Protein AF-A0AA43QI61-F1 (afdb_monomer)

InterPro domains:
  IPR027795 CASTOR, ACT domain [PF13840] (167-233)
  IPR051719 Cytosolic arginine sensor for mTORC1 [PTHR31131] (29-233)

Foldseek 3Di:
DDDDDDDDDDDDDPPDDDDPPVVPPPCVVVPDDDDDPPPDDDDDDDDDDDDDDDDDDDDDDDDPCPDPPQDLVRLLVVLLVLLVVLVKAWDWDQFWKWKKFFDQFDPPDPDGLVVLVVQLVVVVVVVPFPDWDWDDDPPGTIIIIGGPVSLVSQDDPPDGRIDTDPDTGWIKTKIFQQSGDPPDPSNVSSLLSLQQVLDDPPDGFDWDWDDDPGIIIIIGHPVCVVSSNVSRDRDDDPPPDD

Organism: NCBI:txid258253

Nearest PDB structures (foldseek):
  3mah-assembly1_A-2  TM=5.022E-01  e=1.288E-05  Porphyromonas gingivalis W83
  5hu3-assembly1_A  TM=5.675E-01  e=7.770E+00  Drosophila melanogaster
  5xam-assembly1_A  TM=2.716E-01  e=2.041E+00  Deinococcus radiodurans R1 = ATCC 13939 = DSM 20539
  5xap-assembly1_A  TM=2.697E-01  e=3.868E+00  Deinococcus radiodurans R1 = ATCC 13939 = DSM 20539

Radius of gyration: 25.41 Å; Cα contacts (8 Å, |Δi|>4): 264; chains: 1; bounding box: 56×66×64 Å

Secondary structure (DSSP, 8-state):
-----PPP------------HHHHHHHHTTTPPP---TT--------------------------PPP---HHHHHHHHHHHHHHTT--EEE----EEEEEEPPPPTT-SS-HHHHHHHHHHHHHHT--S-EEEE--SSSPPEEEEEGGGGGGGEETTEESEEEPSS--EEEEEEE-TTS-TT--SHHHHHHHHHHHTS-TTSPPPEEEEE-SSEEEEEEEGGGHHHHHHHH-SSS------

Seque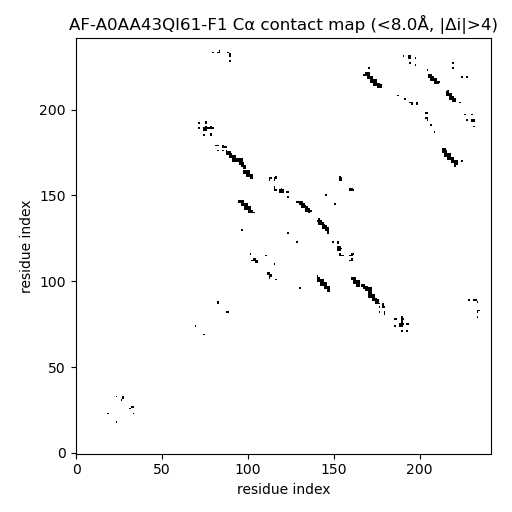nce (242 aa):
MLLSRSPGSFSSPARLYEPLKTLTFPRRERGFTFEAASEAYVNPTIHHHRHLSSSSSVGSSLMPSTPPPSTLSELQARTFTLLERGSVKPRIDLLYLIQCAGRASSEQSLCSDEAVLQLGLTKSLVHQPEFLSLTLTATEAASVLLERRLLPHFSVGAEYALLVSADNDLIPITLGLSELPFEATGIVCGIAGRLVGAQNYIRPLEMAYLSTAKSGIVLVHEKDLETALQALRLGEDGAIEP

Solvent-accessible surface area (backbone atoms only — not comparable to full-atom values): 15481 Å² total; per-residue (Å²): 136,90,82,90,85,83,84,82,84,80,85,72,83,79,78,79,82,75,72,66,67,87,64,56,59,80,44,43,83,72,76,51,83,85,78,85,68,96,75,78,87,72,88,90,81,85,86,81,90,77,84,90,82,89,85,82,85,89,73,99,78,75,78,85,83,68,76,75,84,75,49,71,67,57,41,27,52,53,31,52,54,52,36,55,75,37,67,42,54,80,40,77,53,100,47,48,29,34,43,29,35,40,50,77,72,62,96,83,57,97,58,60,33,63,56,41,40,53,49,14,52,51,51,38,57,76,66,61,63,95,51,76,47,79,48,80,55,98,86,52,64,36,38,36,40,31,42,56,89,50,56,73,45,27,47,63,90,93,46,61,22,56,46,74,50,90,76,56,45,30,33,44,36,37,31,56,45,68,70,46,64,90,83,67,71,57,51,69,59,15,50,49,48,41,45,47,66,69,44,66,90,88,60,74,69,68,69,50,79,47,83,54,100,45,32,41,32,41,33,27,39,66,93,45,41,66,60,46,50,63,49,60,55,80,88,75,86,85,80,79,74,132

Mean predicted aligned error: 15.22 Å

pLDDT: mean 72.09, std 23.7, range [24.47, 96.81]

Structure (mmCIF, N/CA/C/O backbone):
data_AF-A0AA43QI61-F1
#
_entry.id   AF-A0AA43QI61-F1
#
loop_
_atom_site.group_PDB
_atom_site.id
_atom_site.type_symbol
_atom_site.label_atom_id
_atom_site.label_alt_id
_atom_site.label_comp_id
_atom_site.label_asym_id
_atom_site.label_entity_id
_atom_site.label_seq_id
_atom_site.pdbx_PDB_ins_code
_atom_site.Cartn_x
_atom_site.Cartn_y
_atom_site.Cartn_z
_atom_site.occupancy
_atom_site.B_iso_or_equiv
_atom_site.auth_seq_id
_atom_site.auth_comp_id
_atom_site.auth_asym_id
_atom_site.auth_atom_id
_atom_site.pdbx_PDB_model_num
ATOM 1 N N . MET A 1 1 ? 29.154 49.057 -28.315 1.00 31.42 1 MET A N 1
ATOM 2 C CA . MET A 1 1 ? 28.872 50.372 -27.701 1.00 31.42 1 MET A CA 1
ATOM 3 C C . MET A 1 1 ? 27.453 50.322 -27.151 1.00 31.42 1 MET A C 1
ATOM 5 O O . MET A 1 1 ? 26.566 49.863 -27.856 1.00 31.42 1 MET A O 1
ATOM 9 N N . LEU A 1 2 ? 27.311 50.639 -25.864 1.00 24.47 2 LEU A N 1
ATOM 10 C CA . LEU A 1 2 ? 26.114 50.530 -25.019 1.00 24.47 2 LEU A CA 1
ATOM 11 C C . LEU A 1 2 ? 24.997 51.523 -25.387 1.00 24.47 2 LEU A C 1
ATOM 13 O O . LEU A 1 2 ? 25.316 52.635 -25.796 1.00 24.47 2 LEU A O 1
ATOM 17 N N . LEU A 1 3 ? 23.735 51.138 -25.117 1.00 25.25 3 LEU A N 1
ATOM 18 C CA . LEU A 1 3 ? 22.732 51.794 -24.229 1.00 25.25 3 LEU A CA 1
ATOM 19 C C . LEU A 1 3 ? 21.310 51.312 -24.617 1.00 25.25 3 LEU A C 1
ATOM 21 O O . LEU A 1 3 ? 20.875 51.523 -25.740 1.00 25.25 3 LEU A O 1
ATOM 25 N N . SER A 1 4 ? 20.666 50.424 -23.850 1.00 25.34 4 SER A N 1
ATOM 26 C CA . SER A 1 4 ? 19.796 50.646 -22.670 1.00 25.34 4 SER A CA 1
ATOM 27 C C . SER A 1 4 ? 18.447 51.350 -22.947 1.00 25.34 4 SER A C 1
ATOM 29 O O . SER A 1 4 ? 18.396 52.504 -23.364 1.00 25.34 4 SER A O 1
ATOM 31 N N . ARG A 1 5 ? 17.344 50.637 -22.653 1.00 27.53 5 ARG A N 1
ATOM 32 C CA . ARG A 1 5 ? 16.070 51.153 -22.113 1.00 27.53 5 ARG A CA 1
ATOM 33 C C . ARG A 1 5 ? 15.291 50.005 -21.449 1.00 27.53 5 ARG A C 1
ATOM 35 O O . ARG A 1 5 ? 15.345 48.868 -21.904 1.00 27.53 5 ARG A O 1
ATOM 42 N N . SER A 1 6 ? 14.661 50.323 -20.322 1.00 30.92 6 SER A N 1
ATOM 43 C CA . SER A 1 6 ? 14.138 49.428 -19.280 1.00 30.92 6 SER A CA 1
ATOM 44 C C . SER A 1 6 ? 12.868 48.644 -19.651 1.00 30.92 6 SER A C 1
ATOM 46 O O . SER A 1 6 ? 12.059 49.150 -20.430 1.00 30.92 6 SER A O 1
ATOM 48 N N . PRO A 1 7 ? 12.602 47.491 -19.008 1.00 33.66 7 PRO A N 1
ATOM 49 C CA . PRO A 1 7 ? 11.311 46.821 -19.087 1.00 33.66 7 PRO A CA 1
ATOM 50 C C . PRO A 1 7 ? 10.301 47.459 -18.119 1.00 33.66 7 PRO A C 1
ATOM 52 O O . PRO A 1 7 ? 10.587 47.670 -16.941 1.00 33.66 7 PRO A O 1
ATOM 55 N N . GLY A 1 8 ? 9.112 47.777 -18.634 1.00 29.59 8 GLY A N 1
ATOM 56 C CA . GLY A 1 8 ? 7.960 48.176 -17.831 1.00 29.59 8 GLY A CA 1
ATOM 57 C C . GLY A 1 8 ? 7.464 47.006 -16.982 1.00 29.59 8 GLY A C 1
ATOM 58 O O . GLY A 1 8 ? 7.271 45.897 -17.474 1.00 29.59 8 GLY A O 1
ATOM 59 N N . SER A 1 9 ? 7.273 47.268 -15.695 1.00 29.72 9 SER A N 1
ATOM 60 C CA . SER A 1 9 ? 6.731 46.348 -14.703 1.00 29.72 9 SER A CA 1
ATOM 61 C C . SER A 1 9 ? 5.247 46.065 -14.959 1.00 29.72 9 SER A C 1
ATOM 63 O O . SER A 1 9 ? 4.400 46.919 -14.693 1.00 29.72 9 SER A O 1
ATOM 65 N N . PHE A 1 10 ? 4.920 44.853 -15.407 1.00 29.34 10 PHE A N 1
ATOM 66 C CA . PHE A 1 10 ? 3.586 44.284 -15.223 1.00 29.34 10 PHE A CA 1
ATOM 67 C C . PHE A 1 10 ? 3.565 43.528 -13.891 1.00 29.34 10 PHE A C 1
ATOM 69 O O . PHE A 1 10 ? 4.100 42.431 -13.761 1.00 29.34 10 PHE A O 1
ATOM 76 N N . SER A 1 11 ? 2.976 44.168 -12.882 1.00 27.88 11 SER A N 1
ATOM 77 C CA . SER A 1 11 ? 2.624 43.553 -11.603 1.00 27.88 11 SER A CA 1
ATOM 78 C C . SER A 1 11 ? 1.471 42.574 -11.834 1.00 27.88 11 SER A C 1
ATOM 80 O O . SER A 1 11 ? 0.348 42.989 -12.118 1.00 27.88 11 SER A O 1
ATOM 82 N N . SER A 1 12 ? 1.757 41.275 -11.752 1.00 30.03 12 SER A N 1
ATOM 83 C CA . SER A 1 12 ? 0.729 40.243 -11.610 1.00 30.03 12 SER A CA 1
ATOM 84 C C . SER A 1 12 ? 0.411 40.104 -10.118 1.00 30.03 12 SER A C 1
ATOM 86 O O . SER A 1 12 ? 1.348 39.963 -9.327 1.00 30.03 12 SER A O 1
ATOM 88 N N . PRO A 1 13 ? -0.859 40.176 -9.682 1.00 29.19 13 PRO A N 1
ATOM 89 C CA . PRO A 1 13 ? -1.181 40.068 -8.269 1.00 29.19 13 PRO A CA 1
ATOM 90 C C . PRO A 1 13 ? -0.860 38.653 -7.782 1.00 29.19 13 PRO A C 1
ATOM 92 O O . PRO A 1 13 ? -1.517 37.681 -8.158 1.00 29.19 13 PRO A O 1
ATOM 95 N N . ALA A 1 14 ? 0.156 38.559 -6.923 1.00 28.31 14 ALA A N 1
ATOM 96 C CA . ALA A 1 14 ? 0.457 37.381 -6.131 1.00 28.31 14 ALA A CA 1
ATOM 97 C C . ALA A 1 14 ? -0.803 36.976 -5.353 1.00 28.31 14 ALA A C 1
ATOM 99 O O . ALA A 1 14 ? -1.175 37.606 -4.361 1.00 28.31 14 ALA A O 1
ATOM 100 N N . ARG A 1 15 ? -1.491 35.927 -5.816 1.00 29.38 15 ARG A N 1
ATOM 101 C CA . ARG A 1 15 ? -2.463 35.224 -4.984 1.00 29.38 15 ARG A CA 1
ATOM 102 C C . ARG A 1 15 ? -1.667 34.544 -3.878 1.00 29.38 15 ARG A C 1
ATOM 104 O O . ARG A 1 15 ? -0.992 33.548 -4.116 1.00 29.38 15 ARG A O 1
ATOM 111 N N . LEU A 1 16 ? -1.715 35.141 -2.692 1.00 32.44 16 LEU A N 1
ATOM 112 C CA . LEU A 1 16 ? -1.232 34.549 -1.454 1.00 32.44 16 LEU A CA 1
ATOM 113 C C . LEU A 1 16 ? -1.899 33.179 -1.287 1.00 32.44 16 LEU A C 1
ATOM 115 O O . LEU A 1 16 ? -3.106 33.087 -1.067 1.00 32.44 16 LEU A O 1
ATOM 119 N N . TYR A 1 17 ? -1.103 32.124 -1.427 1.00 34.12 17 TYR A N 1
ATOM 120 C CA . TYR A 1 17 ? -1.467 30.784 -0.999 1.00 34.12 17 TYR A CA 1
ATOM 121 C C . TYR A 1 17 ? -1.554 30.801 0.531 1.00 34.12 17 TYR A C 1
ATOM 123 O O . TYR A 1 17 ? -0.531 30.821 1.214 1.00 34.12 17 TYR A O 1
ATOM 131 N N . GLU A 1 18 ? -2.766 30.825 1.087 1.00 37.97 18 GLU A N 1
ATOM 132 C CA . GLU A 1 18 ? -2.950 30.448 2.488 1.00 37.97 18 GLU A CA 1
ATOM 133 C C . GLU A 1 18 ? -2.912 28.912 2.572 1.00 37.97 18 GLU A C 1
ATOM 135 O O . GLU A 1 18 ? -3.783 28.257 1.993 1.00 37.97 18 GLU A O 1
ATOM 140 N N . PRO A 1 19 ? -1.942 28.299 3.278 1.00 39.91 19 PRO A N 1
ATOM 141 C CA . PRO A 1 19 ? -2.022 26.877 3.583 1.00 39.91 19 PRO A CA 1
ATOM 142 C C . PRO A 1 19 ? -3.279 26.617 4.421 1.00 39.91 19 PRO A C 1
ATOM 144 O O . PRO A 1 19 ? -3.652 27.448 5.254 1.00 39.91 19 PRO A O 1
ATOM 147 N N . LEU A 1 20 ? -3.918 25.457 4.225 1.00 38.06 20 LEU A N 1
ATOM 148 C CA . LEU A 1 20 ? -5.053 24.991 5.031 1.00 38.06 20 LEU A CA 1
ATOM 149 C C . LEU A 1 20 ? -4.750 25.203 6.522 1.00 38.06 20 LEU A C 1
ATOM 151 O O . LEU A 1 20 ? -3.979 24.456 7.128 1.00 38.06 20 LEU A O 1
ATOM 155 N N . LYS A 1 21 ? -5.368 26.234 7.117 1.00 42.25 21 LYS A N 1
ATOM 156 C CA . LYS A 1 21 ? -5.181 26.632 8.524 1.00 42.25 21 LYS A CA 1
ATOM 157 C C . LYS A 1 21 ? -5.329 25.435 9.473 1.00 42.25 21 LYS A C 1
ATOM 159 O O . LYS A 1 21 ? -4.607 25.341 10.458 1.00 42.25 21 LYS A O 1
ATOM 164 N N . THR A 1 22 ? -6.170 24.471 9.109 1.00 46.50 22 THR A N 1
ATOM 165 C CA . THR A 1 22 ? -6.455 23.235 9.846 1.00 46.50 22 THR A CA 1
ATOM 166 C C . THR A 1 22 ? -5.232 22.344 10.121 1.00 46.50 22 THR A C 1
ATOM 168 O O . THR A 1 22 ? -5.184 21.717 11.174 1.00 46.50 22 THR A O 1
ATOM 171 N N . L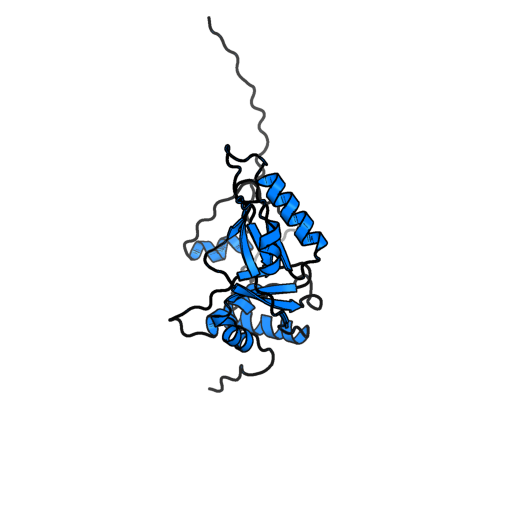EU A 1 23 ? -4.231 22.285 9.232 1.00 43.97 23 LEU A N 1
ATOM 172 C CA . LEU A 1 23 ? -3.029 21.446 9.424 1.00 43.97 23 LEU A CA 1
ATOM 173 C C . LEU A 1 23 ? -1.817 22.231 9.949 1.00 43.97 23 LEU A C 1
ATOM 175 O O . LEU A 1 23 ? -0.886 21.645 10.503 1.00 43.97 23 LEU A O 1
ATOM 179 N N . THR A 1 24 ? -1.830 23.555 9.790 1.00 45.91 24 THR A N 1
ATOM 180 C CA . THR A 1 24 ? -0.681 24.426 10.076 1.00 45.91 24 THR A CA 1
ATOM 181 C C . THR A 1 24 ? -0.461 24.643 11.573 1.00 45.91 24 THR A C 1
ATOM 183 O O . THR A 1 24 ? 0.683 24.664 12.028 1.00 45.91 24 THR A O 1
ATOM 186 N N . PHE A 1 25 ? -1.535 24.788 12.354 1.00 42.72 25 PHE A N 1
ATOM 187 C CA . PHE A 1 25 ? -1.428 25.089 13.787 1.00 42.72 25 PHE A CA 1
ATOM 188 C C . PHE A 1 25 ? -0.995 23.888 14.651 1.00 42.72 25 PHE A C 1
ATOM 190 O O . PHE A 1 25 ? -0.022 24.038 15.389 1.00 42.72 25 PHE A O 1
ATOM 197 N N . PRO A 1 26 ? -1.582 22.678 14.526 1.00 44.81 26 PRO A N 1
ATOM 198 C CA . PRO A 1 26 ? -1.286 2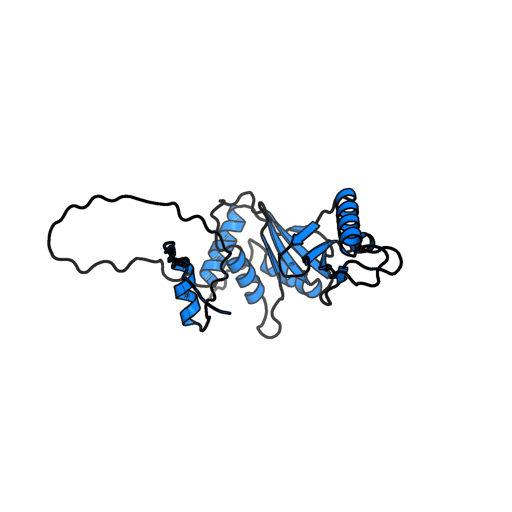1.576 15.451 1.00 44.81 26 PRO A CA 1
ATOM 199 C C . PRO A 1 26 ? 0.153 21.043 15.370 1.00 44.81 26 PRO A C 1
ATOM 201 O O . PRO A 1 26 ? 0.643 20.417 16.308 1.00 44.81 26 PRO A O 1
ATOM 204 N N . ARG A 1 27 ? 0.829 21.234 14.227 1.00 49.91 27 ARG A N 1
ATOM 205 C CA . ARG A 1 27 ? 2.136 20.618 13.947 1.00 49.91 27 ARG A CA 1
ATOM 206 C C . ARG A 1 27 ? 3.316 21.569 14.189 1.00 49.91 27 ARG A C 1
ATOM 208 O O . ARG A 1 27 ? 4.384 21.105 14.578 1.00 49.91 27 ARG A O 1
ATOM 215 N N . ARG A 1 28 ? 3.131 22.890 14.054 1.00 52.06 28 ARG A N 1
ATOM 216 C CA . ARG A 1 28 ? 4.184 23.892 14.323 1.00 52.06 28 ARG A CA 1
ATOM 217 C C . ARG A 1 28 ? 4.567 23.953 15.806 1.00 52.06 28 ARG A C 1
ATOM 219 O O . ARG A 1 28 ? 5.742 24.089 16.126 1.00 52.06 28 ARG A O 1
ATOM 226 N N . GLU A 1 29 ? 3.600 23.753 16.700 1.00 48.41 29 GLU A N 1
ATOM 227 C CA . GLU A 1 29 ? 3.819 23.694 18.156 1.00 48.41 29 GLU A CA 1
ATOM 228 C C . GLU A 1 29 ? 4.696 22.507 18.600 1.00 48.41 29 GLU A C 1
ATOM 230 O O . GLU A 1 29 ? 5.166 22.477 19.733 1.00 48.41 29 GLU A O 1
ATOM 235 N N . ARG A 1 30 ? 4.975 21.549 17.703 1.00 50.66 30 ARG A N 1
ATOM 236 C CA . ARG A 1 30 ? 5.869 20.403 17.944 1.00 50.66 30 ARG A CA 1
ATOM 237 C C . ARG A 1 30 ? 7.188 20.469 17.161 1.00 50.66 30 ARG A C 1
ATOM 239 O O . ARG A 1 30 ? 7.819 19.439 16.957 1.00 50.66 30 ARG A O 1
ATOM 246 N N . GLY A 1 31 ? 7.597 21.655 16.702 1.00 55.22 31 GLY A N 1
ATOM 247 C CA . GLY A 1 31 ? 8.913 21.866 16.082 1.00 55.22 31 GLY A CA 1
ATOM 248 C C . GLY A 1 31 ? 9.008 21.544 14.586 1.00 55.22 31 GLY A C 1
ATOM 249 O O . GLY A 1 31 ? 10.110 21.467 14.056 1.00 55.22 31 GLY A O 1
ATOM 250 N N . PHE A 1 32 ? 7.883 21.378 13.885 1.00 58.19 32 PHE A N 1
ATOM 251 C CA . PHE A 1 32 ? 7.888 21.209 12.429 1.00 58.19 32 PHE A CA 1
ATOM 252 C C . PHE A 1 32 ? 7.879 22.567 11.711 1.00 58.19 32 PHE A C 1
ATOM 254 O O . PHE A 1 32 ? 7.018 23.415 11.970 1.00 58.19 32 PHE A O 1
ATOM 261 N N . THR A 1 33 ? 8.800 22.757 10.766 1.00 65.56 33 THR A N 1
ATOM 262 C CA . THR A 1 33 ? 8.793 23.867 9.805 1.00 65.56 33 THR A CA 1
ATOM 263 C C . THR A 1 33 ? 7.997 23.465 8.563 1.00 65.56 33 THR A C 1
ATOM 265 O O . THR A 1 33 ? 8.067 22.327 8.107 1.00 65.56 33 THR A O 1
ATOM 268 N N . PHE A 1 34 ? 7.186 24.382 8.034 1.00 59.38 34 PHE A N 1
ATOM 269 C CA . PHE A 1 34 ? 6.404 24.139 6.821 1.00 59.38 34 PHE A CA 1
ATOM 270 C C . PHE A 1 34 ? 7.087 24.842 5.653 1.00 59.38 34 PHE A C 1
ATOM 272 O O . PHE A 1 34 ? 7.287 26.055 5.715 1.00 59.38 34 PHE A O 1
ATOM 279 N N . GLU A 1 35 ? 7.414 24.098 4.604 1.00 58.09 35 GLU A N 1
ATOM 280 C CA . GLU A 1 35 ? 7.943 24.644 3.360 1.00 58.09 35 GLU A CA 1
ATOM 281 C C . GLU A 1 35 ? 6.887 24.464 2.270 1.00 58.09 35 GLU A C 1
ATOM 283 O O . GLU A 1 35 ? 6.379 23.365 2.044 1.00 58.09 35 GLU A O 1
ATOM 288 N N . ALA A 1 36 ? 6.475 25.569 1.651 1.00 54.03 36 ALA A N 1
ATOM 289 C CA . ALA A 1 36 ? 5.489 25.526 0.586 1.00 54.03 36 ALA A CA 1
ATOM 290 C C . ALA A 1 36 ? 6.173 25.057 -0.704 1.00 54.03 36 ALA A C 1
ATOM 292 O O . ALA A 1 36 ? 6.838 25.844 -1.374 1.00 54.03 36 ALA A O 1
ATOM 293 N N . ALA A 1 37 ? 5.990 23.788 -1.072 1.00 51.84 37 ALA A N 1
ATOM 294 C CA . ALA A 1 37 ? 6.269 23.348 -2.433 1.00 51.84 37 ALA A CA 1
ATOM 295 C C . ALA A 1 37 ? 5.221 23.984 -3.362 1.00 51.84 37 ALA A C 1
ATOM 297 O O . ALA A 1 37 ? 4.018 23.782 -3.184 1.00 51.84 37 ALA A O 1
ATOM 298 N N . SER A 1 38 ? 5.670 24.789 -4.326 1.00 45.19 38 SER A N 1
ATOM 299 C CA . SER A 1 38 ? 4.837 25.684 -5.148 1.00 45.19 38 SER A CA 1
ATOM 300 C C . SER A 1 38 ? 3.848 24.987 -6.112 1.00 45.19 38 SER A C 1
ATOM 302 O O . SER A 1 38 ? 3.271 25.660 -6.964 1.00 45.19 38 SER A O 1
ATOM 304 N N . GLU A 1 39 ? 3.620 23.674 -5.996 1.00 41.59 39 GLU A N 1
ATOM 305 C CA . GLU A 1 39 ? 2.898 22.863 -6.995 1.00 41.59 39 GLU A CA 1
ATOM 306 C C . GLU A 1 39 ? 1.697 22.059 -6.452 1.00 41.59 39 GLU A C 1
ATOM 308 O O . GLU A 1 39 ? 1.023 21.362 -7.208 1.00 41.59 39 GLU A O 1
ATOM 313 N N . ALA A 1 40 ? 1.351 22.170 -5.165 1.00 39.88 40 ALA A N 1
ATOM 314 C CA . ALA A 1 40 ? 0.181 21.477 -4.616 1.00 39.88 40 ALA A CA 1
ATOM 315 C C . ALA A 1 40 ? -1.130 22.236 -4.923 1.00 39.88 40 ALA A C 1
ATOM 317 O O . ALA A 1 40 ? -1.527 23.150 -4.197 1.00 39.88 40 ALA A O 1
ATOM 318 N N . TYR A 1 41 ? -1.826 21.858 -6.000 1.00 35.34 41 TYR A N 1
ATOM 319 C CA . TYR A 1 41 ? -3.157 22.383 -6.329 1.00 35.34 41 TYR A CA 1
ATOM 320 C C . TYR A 1 41 ? -4.228 21.785 -5.400 1.00 35.34 41 TYR A C 1
ATOM 322 O O . TYR A 1 41 ? -4.512 20.590 -5.453 1.00 35.34 41 TYR A O 1
ATOM 330 N N . VAL A 1 42 ? -4.868 22.619 -4.577 1.00 37.28 42 VAL A N 1
ATOM 331 C CA . VAL A 1 42 ? -6.086 22.264 -3.825 1.00 37.28 42 VAL A CA 1
ATOM 332 C C . VAL A 1 42 ? -7.153 23.318 -4.120 1.00 37.28 42 VAL A C 1
ATOM 334 O O . VAL A 1 42 ? -6.922 24.507 -3.918 1.00 37.28 42 VAL A O 1
ATOM 337 N N . ASN A 1 43 ? -8.305 22.892 -4.648 1.00 30.12 43 ASN A N 1
ATOM 338 C CA . ASN A 1 43 ? -9.390 23.770 -5.100 1.00 30.12 43 ASN A CA 1
ATOM 339 C C . ASN A 1 43 ? -10.124 24.427 -3.904 1.00 30.12 43 ASN A C 1
ATOM 341 O O . ASN A 1 43 ? -10.741 23.704 -3.118 1.00 30.12 43 ASN A O 1
ATOM 345 N N . PRO A 1 44 ? -10.122 25.768 -3.757 1.00 43.00 44 PRO A N 1
ATOM 346 C CA . PRO A 1 44 ? -10.821 26.453 -2.682 1.00 43.00 44 PRO A CA 1
ATOM 347 C C . PRO A 1 44 ? -12.137 27.033 -3.210 1.00 43.00 44 PRO A C 1
ATOM 349 O O . PRO A 1 44 ? -12.203 28.198 -3.594 1.00 43.00 44 PRO A O 1
ATOM 352 N N . THR A 1 45 ? -13.210 26.246 -3.243 1.00 40.53 45 THR A N 1
ATOM 353 C CA . THR A 1 45 ? -14.542 26.783 -3.572 1.00 40.53 45 THR A CA 1
ATOM 354 C C . THR A 1 45 ? -15.620 26.266 -2.626 1.00 40.53 45 THR A C 1
ATOM 356 O O . THR A 1 45 ? -16.396 25.385 -2.964 1.00 40.53 45 THR A O 1
ATOM 359 N N . ILE A 1 46 ? -15.715 26.887 -1.443 1.00 37.53 46 ILE A N 1
ATOM 360 C CA . ILE A 1 46 ? -16.975 26.993 -0.689 1.00 37.53 46 ILE A CA 1
ATOM 361 C C . ILE A 1 46 ? -17.099 28.438 -0.180 1.00 37.53 46 ILE A C 1
ATOM 363 O O . ILE A 1 46 ? -16.591 28.796 0.880 1.00 37.53 46 ILE A O 1
ATOM 367 N N . HIS A 1 47 ? -17.756 29.292 -0.967 1.00 36.06 47 HIS A N 1
ATOM 368 C CA . HIS A 1 47 ? -18.196 30.622 -0.543 1.00 36.06 47 HIS A CA 1
ATOM 369 C C . HIS A 1 47 ? -19.616 30.520 0.031 1.00 36.06 47 HIS A C 1
ATOM 371 O O . HIS A 1 47 ? -20.551 30.210 -0.702 1.00 36.06 47 HIS A O 1
ATOM 377 N N . HIS A 1 48 ? -19.804 30.852 1.311 1.00 37.53 48 HIS A N 1
ATOM 378 C CA . HIS A 1 48 ? -21.121 31.213 1.842 1.00 37.53 48 HIS A CA 1
ATOM 379 C C . HIS A 1 48 ? -21.156 32.706 2.172 1.00 37.53 48 HIS A C 1
ATOM 381 O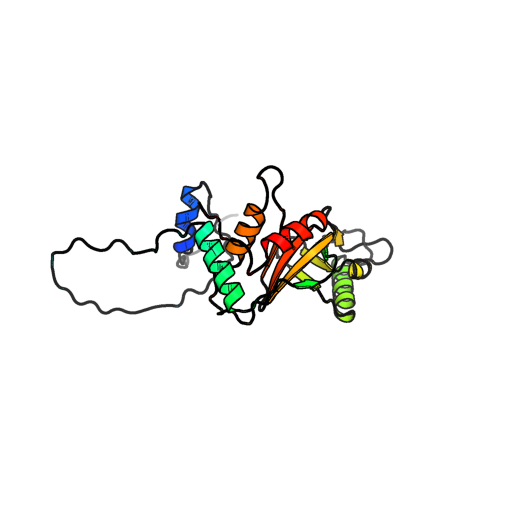 O . HIS A 1 48 ? -20.498 33.180 3.097 1.00 37.53 48 HIS A O 1
ATOM 387 N N . HIS A 1 49 ? -21.957 33.439 1.399 1.00 38.59 49 HIS A N 1
ATOM 388 C CA . HIS A 1 49 ? -22.415 34.789 1.705 1.00 38.59 49 HIS A CA 1
ATOM 389 C C . HIS A 1 49 ? -23.195 34.800 3.026 1.00 38.59 49 HIS A C 1
ATOM 391 O O . HIS A 1 49 ? -24.155 34.041 3.175 1.00 38.59 49 HIS A O 1
ATOM 397 N N . ARG A 1 50 ? -22.871 35.716 3.947 1.00 37.12 50 ARG A N 1
ATOM 398 C CA . ARG A 1 50 ? -23.845 36.186 4.940 1.00 37.12 50 ARG A CA 1
ATOM 399 C C . ARG A 1 50 ? -23.881 37.706 5.012 1.00 37.12 50 ARG A C 1
ATOM 401 O O . ARG A 1 50 ? -22.866 38.385 5.107 1.00 37.12 50 ARG A O 1
ATOM 408 N N . HIS A 1 51 ? -25.118 38.163 4.904 1.00 34.19 51 HIS A N 1
ATOM 409 C CA . HIS A 1 51 ? -25.636 39.517 4.918 1.00 34.19 51 HIS A CA 1
ATOM 410 C C . HIS A 1 51 ? -25.259 40.244 6.218 1.00 34.19 51 HIS A C 1
ATOM 412 O O . HIS A 1 51 ? -25.396 39.678 7.302 1.00 34.19 51 HIS A O 1
ATOM 418 N N . LEU A 1 52 ? -24.813 41.498 6.109 1.00 43.03 52 LEU A N 1
ATOM 419 C CA . LEU A 1 52 ? -24.601 42.387 7.250 1.00 43.03 52 LEU A CA 1
ATOM 420 C C . LEU A 1 52 ? -25.949 42.922 7.749 1.00 43.03 52 LEU A C 1
ATOM 422 O O . LEU A 1 52 ? -26.748 43.452 6.976 1.00 43.03 52 LEU A O 1
ATOM 426 N N . SER A 1 53 ? -26.175 42.852 9.056 1.00 33.66 53 SER A N 1
ATOM 427 C CA . SER A 1 53 ? -27.073 43.752 9.782 1.00 33.66 53 SER A CA 1
ATOM 428 C C . SER A 1 53 ? -26.503 43.977 11.178 1.00 33.66 53 SER A C 1
ATOM 430 O O . SER A 1 53 ? -26.075 43.046 11.855 1.00 33.66 53 SER A O 1
ATOM 432 N N . SER A 1 54 ? -26.428 45.247 11.540 1.00 43.69 54 SER A N 1
ATOM 433 C CA . SER A 1 54 ? -25.783 45.820 12.713 1.00 43.69 54 SER A CA 1
ATOM 434 C C . SER A 1 54 ? -26.751 45.923 13.892 1.00 43.69 54 SER A C 1
ATOM 436 O O . SER A 1 54 ? -27.840 46.463 13.735 1.00 43.69 54 SER A O 1
ATOM 438 N N . SER A 1 55 ? -26.315 45.525 15.091 1.00 34.75 55 SER A N 1
ATOM 439 C CA . SER A 1 55 ? -26.749 46.142 16.353 1.00 34.75 55 SER A CA 1
ATOM 440 C C . SER A 1 55 ? -25.842 45.738 17.517 1.00 34.75 55 SER A C 1
ATOM 442 O O . SER A 1 55 ? -25.254 44.663 17.548 1.00 34.75 55 SER A O 1
ATOM 444 N N . SER A 1 56 ? -25.728 46.674 18.444 1.00 35.00 56 SER A N 1
ATOM 445 C CA . SER A 1 56 ? -24.792 46.840 19.549 1.00 35.00 56 SER A CA 1
ATOM 446 C C . SER A 1 56 ? -24.880 45.848 20.717 1.00 35.00 56 SER A C 1
ATOM 448 O O . SER A 1 56 ? -25.967 45.478 21.143 1.00 35.00 56 SER A O 1
ATOM 450 N N . SER A 1 57 ? -23.702 45.652 21.329 1.00 41.09 57 SER A N 1
ATOM 451 C CA . SER A 1 57 ? -23.399 45.447 22.760 1.00 41.09 57 SER A CA 1
ATOM 452 C C . SER A 1 57 ? -23.893 44.191 23.495 1.00 41.09 57 SER A C 1
ATOM 454 O O . SER A 1 57 ? -25.036 43.787 23.368 1.00 41.09 57 SER A O 1
ATOM 456 N N . VAL A 1 58 ? -22.994 43.725 24.377 1.00 38.38 58 VAL A N 1
ATOM 457 C CA . VAL A 1 58 ? -23.073 42.713 25.453 1.00 38.38 58 VAL A CA 1
ATOM 458 C C . VAL A 1 58 ? -23.072 41.226 25.064 1.00 38.38 58 VAL A C 1
ATOM 460 O O . VAL A 1 58 ? -23.987 40.717 24.433 1.00 38.38 58 VAL A O 1
ATOM 463 N N . GLY A 1 59 ? -22.037 40.514 25.537 1.00 31.16 59 GLY A N 1
ATOM 464 C CA . GLY A 1 59 ? -21.975 39.050 25.572 1.00 31.16 59 GLY A CA 1
ATOM 465 C C . GLY A 1 59 ? -20.568 38.490 25.347 1.00 31.16 59 GLY A C 1
ATOM 466 O O . GLY A 1 59 ? -20.136 38.328 24.211 1.00 31.16 59 GLY A O 1
ATOM 467 N N . SER A 1 60 ? -19.853 38.159 26.425 1.00 46.78 60 SER A N 1
ATOM 468 C CA . SER A 1 60 ? -18.682 37.275 26.372 1.00 46.78 60 SER A CA 1
ATOM 469 C C . SER A 1 60 ? -19.093 35.886 25.866 1.00 46.78 60 SER A C 1
ATOM 471 O O . SER A 1 60 ? -19.615 35.102 26.646 1.00 46.78 60 SER A O 1
ATOM 473 N N . SER A 1 61 ? -18.879 35.585 24.583 1.00 38.31 61 SER A N 1
ATOM 474 C CA . SER A 1 61 ? -18.949 34.248 23.951 1.00 38.31 61 SER A CA 1
ATOM 475 C C . SER A 1 61 ? -18.737 34.467 22.442 1.00 38.31 61 SER A C 1
ATOM 477 O O . SER A 1 61 ? -19.344 35.377 21.894 1.00 38.31 61 SER A O 1
ATOM 479 N N . LEU A 1 62 ? -17.916 33.762 21.668 1.00 37.66 62 LEU A N 1
ATOM 480 C CA . LEU A 1 62 ? -17.581 32.345 21.634 1.00 37.66 62 LEU A CA 1
ATOM 481 C C . LEU A 1 62 ? -16.167 32.235 21.034 1.00 37.66 62 LEU A C 1
ATOM 483 O O . LEU A 1 62 ? -15.928 32.731 19.931 1.00 37.66 62 LEU A O 1
ATOM 487 N N . MET A 1 63 ? -15.233 31.577 21.724 1.00 40.91 63 MET A N 1
ATOM 488 C CA . MET A 1 63 ? -14.053 31.043 21.037 1.00 40.91 63 MET A CA 1
ATOM 489 C C . MET A 1 63 ? -14.534 30.061 19.954 1.00 40.91 63 MET A C 1
ATOM 491 O O . MET A 1 63 ? -15.531 29.371 20.190 1.00 40.91 63 MET A O 1
ATOM 495 N N . PRO A 1 64 ? -13.886 29.986 18.776 1.00 39.69 64 PRO A N 1
ATOM 496 C CA . PRO A 1 64 ? -14.252 28.995 17.776 1.00 39.69 64 PRO A CA 1
ATOM 497 C C . PRO A 1 64 ? -14.159 27.606 18.411 1.00 39.69 64 PRO A C 1
ATOM 499 O O . PRO A 1 64 ? -13.096 27.184 18.858 1.00 39.69 64 PRO A O 1
ATOM 502 N N . SER A 1 65 ? -15.295 26.917 18.486 1.00 42.91 65 SER A N 1
ATOM 503 C CA . SER A 1 65 ? -15.404 25.560 19.005 1.00 42.91 65 SER A CA 1
ATOM 504 C C . SER A 1 65 ? -14.825 24.583 17.983 1.00 42.91 65 SER A C 1
ATOM 506 O O . SER A 1 65 ? -15.556 23.879 17.286 1.00 42.91 65 SER A O 1
ATOM 508 N N . THR A 1 66 ? -13.500 24.554 17.853 1.00 46.19 66 THR A N 1
ATOM 509 C CA . THR A 1 66 ? -12.840 23.353 17.350 1.00 46.19 66 THR A CA 1
ATOM 510 C C . THR A 1 66 ? -13.058 22.275 18.407 1.00 46.19 66 THR A C 1
ATOM 512 O O . THR A 1 66 ? -12.799 22.553 19.584 1.00 46.19 66 THR A O 1
ATOM 515 N N . PRO A 1 67 ? -13.566 21.083 18.051 1.00 50.72 67 PRO A N 1
ATOM 516 C CA . PRO A 1 67 ? -13.674 19.999 19.016 1.00 50.72 67 PRO A CA 1
ATOM 517 C C . PRO A 1 67 ? -12.304 19.778 19.677 1.00 50.72 67 PRO A C 1
ATOM 519 O O . PRO A 1 67 ? -11.277 19.990 19.019 1.00 50.72 67 PRO A O 1
ATOM 522 N N . PRO A 1 68 ? -12.264 19.406 20.968 1.00 56.31 68 PRO A N 1
ATOM 523 C CA . PRO A 1 68 ? -11.007 19.096 21.634 1.00 56.31 68 PRO A CA 1
ATOM 524 C C . PRO A 1 68 ? -10.228 18.061 20.808 1.00 56.31 68 PRO A C 1
ATOM 526 O O . PRO A 1 68 ? -10.847 17.216 20.152 1.00 56.31 68 PRO A O 1
ATOM 529 N N . PRO A 1 69 ? -8.885 18.130 20.795 1.00 57.56 69 PRO A N 1
ATOM 530 C CA . PRO A 1 69 ? -8.081 17.181 20.044 1.00 57.56 69 PRO A CA 1
ATOM 531 C C . PRO A 1 69 ? -8.398 15.773 20.547 1.00 57.56 69 PRO A C 1
ATOM 533 O O . PRO A 1 69 ? -8.157 15.459 21.711 1.00 57.56 69 PRO A O 1
ATOM 536 N N . SER A 1 70 ? -8.964 14.936 19.677 1.00 66.31 70 SER A N 1
ATOM 537 C CA . SER A 1 70 ? -9.250 13.546 20.020 1.00 66.31 70 SER A CA 1
ATOM 538 C C . SER A 1 70 ? -7.954 12.831 20.398 1.00 66.31 70 SER A C 1
ATOM 540 O O . SER A 1 70 ? -6.932 12.969 19.717 1.00 66.31 70 SER A O 1
ATOM 542 N N . THR A 1 71 ? -7.993 12.083 21.500 1.00 83.12 71 THR A N 1
ATOM 543 C CA . THR A 1 71 ? -6.837 11.296 21.955 1.00 83.12 71 THR A CA 1
ATOM 544 C C . THR A 1 71 ? -6.550 10.157 20.974 1.00 83.12 71 THR A C 1
ATOM 546 O O . THR A 1 71 ? -7.425 9.755 20.204 1.00 83.12 71 THR A O 1
ATOM 549 N N . LEU A 1 72 ? -5.329 9.606 20.990 1.00 82.56 72 LEU A N 1
ATOM 550 C CA . LEU A 1 72 ? -4.986 8.465 20.131 1.00 82.56 72 LEU A CA 1
ATOM 551 C C . LEU A 1 72 ? -5.931 7.277 20.376 1.00 82.56 72 LEU A C 1
ATOM 553 O O . LEU A 1 72 ? -6.418 6.686 19.418 1.00 82.56 72 LEU A O 1
ATOM 557 N N . SER A 1 73 ? -6.241 6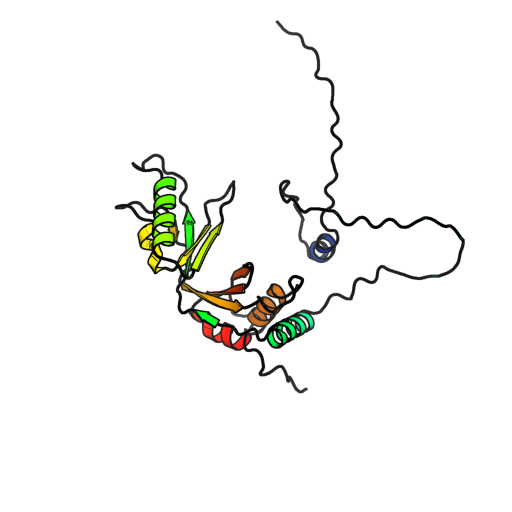.979 21.640 1.00 83.81 73 SER A N 1
ATOM 558 C CA . SER A 1 73 ? -7.164 5.905 22.025 1.00 83.81 73 SER A CA 1
ATOM 559 C C . SER A 1 73 ? -8.584 6.147 21.510 1.00 83.81 73 SER A C 1
ATOM 561 O O . SER A 1 73 ? -9.215 5.236 20.983 1.00 83.81 73 SER A O 1
ATOM 563 N N . GLU A 1 74 ? -9.081 7.384 21.592 1.00 85.38 74 GLU A N 1
ATOM 564 C CA . GLU A 1 74 ? -10.395 7.750 21.048 1.00 85.38 74 GLU A CA 1
ATOM 565 C C . GLU A 1 74 ? -10.431 7.624 19.517 1.00 85.38 74 GLU A C 1
ATOM 567 O O . GLU A 1 74 ? -11.413 7.152 18.944 1.00 85.38 74 GLU A O 1
ATOM 572 N N . LEU A 1 75 ? -9.345 8.014 18.845 1.00 85.62 75 LEU A N 1
ATOM 573 C CA . LEU A 1 75 ? -9.206 7.926 17.394 1.00 85.62 75 LEU A CA 1
ATOM 574 C C . LEU A 1 75 ? -9.135 6.473 16.912 1.00 85.62 75 LEU A C 1
ATOM 576 O O . LEU A 1 75 ? -9.778 6.122 15.921 1.00 85.62 75 LEU A O 1
ATOM 580 N N . GLN A 1 76 ? -8.402 5.624 17.634 1.00 89.31 76 GLN A N 1
ATOM 581 C CA . GLN A 1 76 ? -8.382 4.180 17.417 1.00 89.31 76 GLN A CA 1
ATOM 582 C C . GLN A 1 76 ? -9.787 3.598 17.596 1.00 89.31 76 GLN A C 1
ATOM 584 O O . GLN A 1 76 ? -10.308 2.999 16.660 1.00 89.31 76 GLN A O 1
ATOM 589 N N . ALA A 1 77 ? -10.440 3.845 18.735 1.00 89.06 77 ALA A N 1
ATOM 590 C CA . ALA A 1 77 ? -11.780 3.327 19.012 1.00 89.06 77 ALA A CA 1
ATOM 591 C C . ALA A 1 77 ? -12.781 3.717 17.913 1.00 89.06 77 ALA A C 1
ATOM 593 O O . ALA A 1 77 ? -13.435 2.853 17.333 1.00 89.06 77 ALA A O 1
ATOM 594 N N . ARG A 1 78 ? -12.827 5.003 17.534 1.00 90.00 78 ARG A N 1
ATOM 595 C CA . ARG A 1 78 ? -13.687 5.485 16.439 1.00 90.00 78 ARG A CA 1
ATOM 596 C C . ARG A 1 78 ? -13.395 4.795 15.112 1.00 90.00 78 ARG A C 1
ATOM 598 O O . ARG A 1 78 ? -14.330 4.440 14.399 1.00 90.00 78 ARG A O 1
ATOM 605 N N . THR A 1 79 ? -12.118 4.614 14.783 1.00 92.31 79 THR A N 1
ATOM 606 C CA . THR A 1 79 ? -11.706 3.958 13.539 1.00 92.31 79 THR A CA 1
ATOM 607 C C . THR A 1 79 ? -12.190 2.515 13.500 1.00 92.31 79 THR A C 1
ATOM 609 O O . THR A 1 79 ? -12.821 2.115 12.528 1.00 92.31 79 THR A O 1
ATOM 612 N N . PHE A 1 80 ? -11.961 1.741 14.560 1.00 92.44 80 PHE A N 1
ATOM 613 C CA . PHE A 1 80 ? -12.314 0.321 14.576 1.00 92.44 80 PHE A CA 1
ATOM 614 C C . PHE A 1 80 ? -13.828 0.097 14.664 1.00 92.44 80 PHE A C 1
ATOM 616 O O . PHE A 1 80 ? -14.338 -0.765 13.958 1.00 92.44 80 PHE A O 1
ATOM 623 N N . THR A 1 81 ? -14.577 0.954 15.367 1.00 92.06 81 THR A N 1
ATOM 624 C CA . THR A 1 81 ? -16.051 0.955 15.294 1.00 92.06 81 THR A CA 1
ATOM 625 C C . THR A 1 81 ? -16.559 1.255 13.880 1.00 92.06 81 THR A C 1
ATOM 627 O O . THR A 1 81 ? -17.535 0.661 13.423 1.00 92.06 81 THR A O 1
ATOM 630 N N . LEU A 1 82 ? -15.911 2.175 13.158 1.00 91.88 82 LEU A N 1
ATOM 631 C CA . LEU A 1 82 ? -16.275 2.493 11.777 1.00 91.88 82 LEU A CA 1
ATOM 632 C C . LEU A 1 82 ? -15.989 1.316 10.832 1.00 91.88 82 LEU A C 1
ATOM 634 O O . LEU A 1 82 ? -16.838 1.001 9.998 1.00 91.88 82 LEU A O 1
ATOM 638 N N . LEU A 1 83 ? -14.843 0.646 10.995 1.00 93.00 83 LEU A N 1
ATOM 639 C CA . LEU A 1 83 ? -14.484 -0.562 10.245 1.00 93.00 83 LEU A CA 1
ATOM 640 C C . LEU A 1 83 ? -15.453 -1.722 10.536 1.00 93.00 83 LEU A C 1
ATOM 642 O O . LEU A 1 83 ? -15.935 -2.356 9.601 1.00 93.00 83 LEU A O 1
ATOM 646 N N . GLU A 1 84 ? -15.804 -1.952 11.803 1.00 92.38 84 GLU A N 1
ATOM 647 C CA . GLU A 1 84 ? -16.788 -2.965 12.215 1.00 92.38 84 GLU A CA 1
ATOM 648 C C . GLU A 1 84 ? -18.167 -2.693 11.615 1.00 92.38 84 GLU A C 1
ATOM 650 O O . GLU A 1 84 ? -18.776 -3.584 11.022 1.00 92.38 84 GLU A O 1
ATOM 655 N N . ARG A 1 85 ? -18.644 -1.444 11.693 1.00 90.69 85 ARG A N 1
ATOM 656 C CA . ARG A 1 85 ? -19.932 -1.048 11.106 1.00 90.69 85 ARG A CA 1
ATOM 657 C C . ARG A 1 85 ? -19.957 -1.250 9.591 1.00 90.69 85 ARG A C 1
ATOM 659 O O . ARG A 1 85 ? -20.993 -1.614 9.045 1.00 90.69 85 ARG A O 1
ATOM 666 N N . GLY A 1 86 ? -18.826 -1.024 8.925 1.00 89.44 86 GLY A N 1
ATOM 667 C CA . GLY A 1 86 ? -18.644 -1.288 7.498 1.00 89.44 86 GLY A CA 1
ATOM 668 C C . GLY A 1 86 ? -18.402 -2.757 7.151 1.00 89.44 86 GLY A C 1
ATOM 669 O O . GLY A 1 86 ? -18.135 -3.051 5.991 1.00 89.44 86 GLY A O 1
ATOM 670 N N . SER A 1 87 ? -18.447 -3.676 8.127 1.00 90.31 87 SER A N 1
ATOM 671 C CA . SER A 1 87 ? -18.099 -5.096 7.951 1.00 90.31 87 SER A CA 1
ATOM 672 C C . SER A 1 87 ? -16.738 -5.308 7.280 1.00 90.31 87 SER A C 1
ATOM 674 O O . SER A 1 87 ? -16.521 -6.298 6.575 1.00 90.31 87 SER A O 1
ATOM 676 N N . VAL A 1 88 ? -15.810 -4.372 7.492 1.00 92.19 88 VAL A N 1
ATOM 677 C CA . VAL A 1 88 ? -14.462 -4.456 6.943 1.00 92.19 88 VAL A CA 1
ATOM 678 C C . VAL A 1 88 ? -13.755 -5.611 7.633 1.00 92.19 88 VAL A C 1
ATOM 680 O O . VAL A 1 88 ? -13.818 -5.743 8.848 1.00 92.19 88 VAL A O 1
ATOM 683 N N . LYS A 1 89 ? -13.077 -6.464 6.870 1.00 90.31 89 LYS A N 1
ATOM 684 C CA . LYS A 1 89 ? -12.228 -7.525 7.419 1.00 90.31 89 LYS A CA 1
ATOM 685 C C . LYS A 1 89 ? -10.843 -7.419 6.794 1.00 90.31 89 LYS A C 1
ATOM 687 O O . LYS A 1 89 ? -10.772 -7.251 5.574 1.00 90.31 89 LYS A O 1
ATOM 692 N N . PRO A 1 90 ? -9.761 -7.512 7.585 1.00 92.75 90 PRO A N 1
ATOM 693 C CA . PRO A 1 90 ? -8.425 -7.627 7.023 1.00 92.75 90 PRO A CA 1
ATOM 694 C C . PRO A 1 90 ? -8.329 -8.925 6.224 1.00 92.75 90 PRO A C 1
ATOM 696 O O . PRO A 1 90 ? -8.566 -10.011 6.755 1.00 92.75 90 PRO A O 1
ATOM 699 N N . ARG A 1 91 ? -8.007 -8.804 4.936 1.00 92.56 91 ARG A N 1
ATOM 700 C CA . ARG A 1 91 ? -7.719 -9.935 4.058 1.00 92.56 91 ARG A CA 1
ATOM 701 C C . ARG A 1 91 ? -6.230 -9.969 3.768 1.00 92.56 91 ARG A C 1
ATOM 703 O O . ARG A 1 91 ? -5.647 -8.950 3.410 1.00 92.56 91 ARG A O 1
ATOM 710 N N . ILE A 1 92 ? -5.640 -11.145 3.922 1.00 90.75 92 ILE A N 1
ATOM 711 C CA . ILE A 1 92 ? -4.258 -11.397 3.536 1.00 90.75 92 ILE A CA 1
ATOM 712 C C . ILE A 1 92 ? -4.305 -12.020 2.159 1.00 90.75 92 ILE A C 1
ATOM 714 O O . IL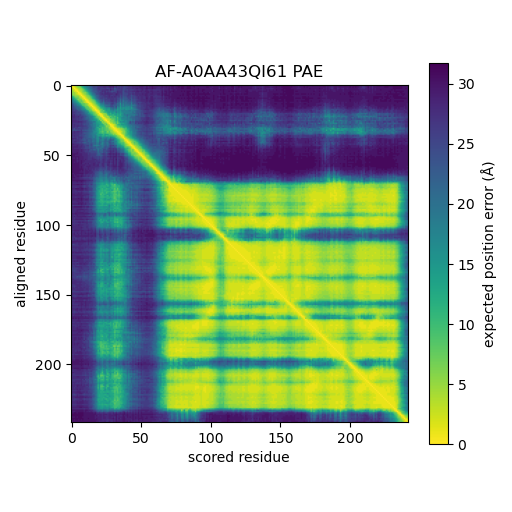E A 1 92 ? -4.940 -13.059 1.972 1.00 90.75 92 ILE A O 1
ATOM 718 N N . ASP A 1 93 ? -3.602 -11.399 1.233 1.00 80.50 93 ASP A N 1
ATOM 719 C CA . ASP A 1 93 ? -3.277 -12.018 -0.035 1.00 80.50 93 ASP A CA 1
ATOM 720 C C . ASP A 1 93 ? -1.807 -12.463 0.122 1.00 80.50 93 ASP A C 1
ATOM 722 O O . ASP A 1 93 ? -0.962 -11.647 0.491 1.00 80.50 93 ASP A O 1
ATOM 726 N N . LEU A 1 94 ? -1.494 -13.761 -0.036 1.00 80.38 94 LEU A N 1
ATOM 727 C CA . LEU A 1 94 ? -0.138 -14.329 0.158 1.00 80.38 94 LEU A CA 1
ATOM 728 C C . LEU A 1 94 ? 0.809 -13.935 -0.996 1.00 80.38 94 LEU A C 1
ATOM 730 O O . LEU A 1 94 ? 1.454 -14.768 -1.632 1.00 80.38 94 LEU A O 1
ATOM 734 N N . LEU A 1 95 ? 0.844 -12.640 -1.292 1.00 90.69 95 LEU A N 1
ATOM 735 C CA . LEU A 1 95 ? 1.629 -11.997 -2.325 1.00 90.69 95 LEU A CA 1
ATOM 736 C C . LEU A 1 95 ? 2.864 -11.379 -1.677 1.00 90.69 95 LEU A C 1
ATOM 738 O O . LEU A 1 95 ? 2.755 -10.533 -0.793 1.00 90.69 95 LEU A O 1
ATOM 742 N N . TYR A 1 96 ? 4.042 -11.763 -2.159 1.00 93.94 96 TYR A N 1
ATOM 743 C CA . TYR A 1 96 ? 5.286 -11.098 -1.785 1.00 93.94 96 TYR A CA 1
ATOM 744 C C . TYR A 1 96 ? 5.513 -9.909 -2.708 1.00 93.94 96 TYR A C 1
ATOM 746 O O . TYR A 1 96 ? 5.753 -10.076 -3.911 1.00 93.94 96 TYR A O 1
ATOM 754 N N . LEU A 1 97 ? 5.439 -8.713 -2.140 1.00 95.06 97 LEU A N 1
ATOM 755 C CA . LEU A 1 97 ? 5.683 -7.466 -2.840 1.00 95.06 97 LEU A CA 1
ATOM 756 C C . LEU A 1 97 ? 7.131 -7.019 -2.648 1.00 95.06 97 LEU A C 1
ATOM 758 O O . LEU A 1 97 ? 7.749 -7.233 -1.602 1.00 95.06 97 LEU A O 1
ATOM 762 N N . ILE A 1 98 ? 7.670 -6.400 -3.691 1.00 94.31 98 ILE A N 1
ATOM 763 C CA . ILE A 1 98 ? 9.014 -5.836 -3.726 1.00 94.31 98 ILE A CA 1
ATOM 764 C C . ILE A 1 98 ? 8.907 -4.369 -4.105 1.00 94.31 98 ILE A C 1
ATOM 766 O O . ILE A 1 98 ? 8.247 -4.025 -5.090 1.00 94.31 98 ILE A O 1
ATOM 770 N N . GLN A 1 99 ? 9.587 -3.522 -3.337 1.00 94.25 99 GLN A N 1
ATOM 771 C CA . GLN A 1 99 ? 9.762 -2.119 -3.667 1.00 94.25 99 GLN A CA 1
ATOM 772 C C . GLN A 1 99 ? 11.019 -1.929 -4.515 1.00 94.25 99 GLN A C 1
ATOM 774 O O . GLN A 1 99 ? 12.118 -2.342 -4.142 1.00 94.25 99 GLN A O 1
ATOM 779 N N . CYS A 1 100 ? 10.844 -1.262 -5.646 1.00 93.69 100 CYS A N 1
ATOM 780 C CA . CYS A 1 100 ? 11.877 -0.978 -6.619 1.00 93.69 100 CYS A CA 1
ATOM 781 C C . CYS A 1 100 ? 11.902 0.509 -6.980 1.00 93.69 100 CYS A C 1
ATOM 783 O O . CYS A 1 100 ? 10.872 1.182 -6.969 1.00 93.69 100 CYS A O 1
ATOM 785 N N . ALA A 1 101 ? 13.071 0.990 -7.391 1.00 92.12 101 ALA A N 1
ATOM 786 C CA . ALA A 1 101 ? 13.241 2.279 -8.048 1.00 92.12 101 ALA A CA 1
ATOM 787 C C . ALA A 1 101 ? 13.664 2.076 -9.509 1.00 92.12 101 ALA A C 1
ATOM 789 O O . ALA A 1 101 ? 14.492 1.217 -9.808 1.00 92.12 101 ALA A O 1
ATOM 790 N N . GLY A 1 102 ? 13.113 2.864 -10.427 1.00 88.81 102 GLY A N 1
ATOM 791 C CA . GLY A 1 102 ? 13.565 2.917 -11.812 1.00 88.81 102 GLY A CA 1
ATOM 792 C C . GLY A 1 102 ? 14.995 3.441 -11.893 1.00 88.81 102 GLY A C 1
ATOM 793 O O . GLY A 1 102 ? 15.374 4.365 -11.174 1.00 88.81 102 GLY A O 1
ATOM 794 N N . ARG A 1 103 ? 15.811 2.863 -12.770 1.00 84.25 103 ARG A N 1
ATOM 795 C CA . ARG A 1 103 ? 17.143 3.407 -13.044 1.00 84.25 103 ARG A CA 1
ATOM 796 C C . ARG A 1 103 ? 17.041 4.634 -13.938 1.00 84.25 103 ARG A C 1
ATOM 798 O O . ARG A 1 103 ? 16.281 4.647 -14.903 1.00 84.25 103 ARG A O 1
ATOM 805 N N . ALA A 1 104 ? 17.836 5.650 -13.620 1.00 67.62 104 ALA A N 1
ATOM 806 C CA . ALA A 1 104 ? 18.097 6.739 -14.547 1.00 67.62 104 ALA A CA 1
ATOM 807 C C . ALA A 1 104 ? 18.989 6.229 -15.688 1.00 67.62 104 ALA A C 1
ATOM 809 O O . ALA A 1 104 ? 19.902 5.438 -15.441 1.00 67.62 104 ALA A O 1
ATOM 810 N N .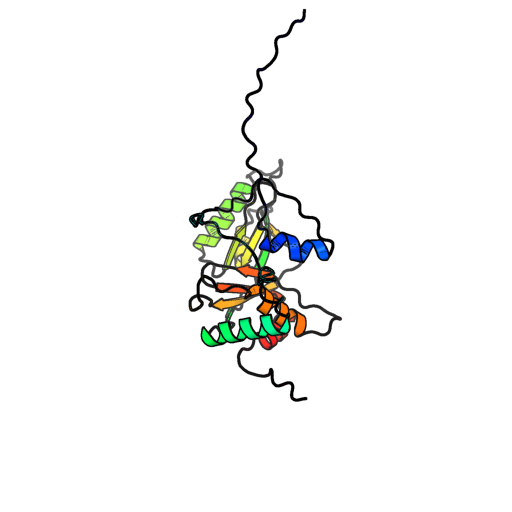 SER A 1 105 ? 18.712 6.703 -16.905 1.00 64.06 105 SER A N 1
ATOM 811 C CA . SER A 1 105 ? 19.378 6.290 -18.140 1.00 64.06 105 SER A CA 1
ATOM 812 C C . SER A 1 105 ? 20.900 6.305 -18.010 1.00 64.06 105 SER A C 1
ATOM 814 O O . SER A 1 105 ? 21.497 7.363 -17.796 1.00 64.06 105 SER A O 1
ATOM 816 N N . SER A 1 106 ? 21.533 5.149 -18.183 1.00 58.28 106 SER A N 1
ATOM 817 C CA . SER A 1 106 ? 22.983 5.067 -18.352 1.00 58.28 106 SER A CA 1
ATOM 818 C C . SER A 1 106 ? 23.381 5.348 -19.809 1.00 58.28 106 SER A C 1
ATOM 820 O O . SER A 1 106 ? 22.805 4.788 -20.740 1.00 58.28 106 SER A O 1
ATOM 822 N N . GLU A 1 107 ? 24.396 6.191 -20.037 1.00 57.53 107 GLU A N 1
ATOM 823 C CA . GLU A 1 107 ? 24.867 6.543 -21.396 1.00 57.53 107 GLU A CA 1
ATOM 824 C C . GLU A 1 107 ? 25.524 5.373 -22.162 1.00 57.53 107 GLU A C 1
ATOM 826 O O . GLU A 1 107 ? 25.961 5.532 -23.299 1.00 57.53 107 GLU A O 1
ATOM 831 N N . GLN A 1 108 ? 25.618 4.190 -21.548 1.00 57.75 108 GLN A N 1
ATOM 832 C CA . GLN A 1 108 ? 26.332 3.024 -22.079 1.00 57.75 108 GLN A CA 1
ATOM 833 C C . GLN A 1 108 ? 25.403 1.901 -22.569 1.00 57.75 108 GLN A C 1
ATOM 835 O O . GLN A 1 108 ? 25.892 0.900 -23.093 1.00 57.75 108 GLN A O 1
ATOM 840 N N . SER A 1 109 ? 24.081 2.046 -22.425 1.00 58.09 109 SER A N 1
ATOM 841 C CA . SER A 1 109 ? 23.123 1.008 -22.814 1.00 58.09 109 SER A CA 1
ATOM 842 C C . SER A 1 109 ? 22.717 1.094 -24.292 1.00 58.09 109 SER A C 1
ATOM 844 O O . SER A 1 109 ? 22.437 2.165 -24.827 1.00 58.09 109 SER A O 1
ATOM 846 N N . LEU A 1 110 ? 22.611 -0.067 -24.947 1.00 58.25 110 LEU A N 1
ATOM 847 C CA . LEU A 1 110 ? 22.102 -0.215 -26.320 1.00 58.25 110 LEU A CA 1
ATOM 848 C C . LEU A 1 110 ? 20.590 0.070 -26.438 1.00 58.25 110 LEU A C 1
ATOM 850 O O . LEU A 1 110 ? 20.078 0.247 -27.542 1.00 58.25 110 LEU A O 1
ATOM 854 N N . CYS A 1 111 ? 19.869 0.092 -25.314 1.00 62.06 111 CYS A N 1
ATOM 855 C CA . CYS A 1 111 ? 18.440 0.375 -25.219 1.00 62.06 111 CYS A CA 1
ATOM 856 C C . CYS A 1 111 ? 18.204 1.345 -24.058 1.00 62.06 111 CYS A C 1
ATOM 858 O O . CYS A 1 111 ? 18.719 1.119 -22.969 1.00 62.06 111 CYS A O 1
ATOM 860 N N . SER A 1 112 ? 17.411 2.403 -24.246 1.00 77.06 112 SER A N 1
ATOM 861 C CA . SER A 1 112 ? 17.102 3.315 -23.135 1.00 77.06 112 SER A CA 1
ATOM 862 C C . SER A 1 112 ? 16.515 2.529 -21.953 1.00 77.06 112 SER A C 1
ATOM 864 O O . SER A 1 112 ? 15.599 1.726 -22.156 1.00 77.06 112 SER A O 1
ATOM 866 N N . ASP A 1 113 ? 17.018 2.758 -20.735 1.00 77.50 113 ASP A N 1
ATOM 867 C CA . ASP A 1 113 ? 16.487 2.156 -19.498 1.00 77.50 113 ASP A CA 1
ATOM 868 C C . ASP A 1 113 ? 14.970 2.399 -19.371 1.00 77.50 113 ASP A C 1
ATOM 870 O O . ASP A 1 113 ? 14.221 1.546 -18.894 1.00 77.50 113 ASP A O 1
ATOM 874 N N . GLU A 1 114 ? 14.494 3.523 -19.915 1.00 83.25 114 GLU A N 1
ATOM 875 C CA . GLU A 1 114 ? 13.076 3.859 -20.026 1.00 83.25 114 GLU A CA 1
ATOM 876 C C . GLU A 1 114 ? 12.299 2.882 -20.921 1.00 83.25 114 GLU A C 1
ATOM 878 O O . GLU A 1 114 ? 11.203 2.455 -20.564 1.00 83.25 114 GLU A O 1
ATOM 883 N N . ALA A 1 115 ? 12.863 2.467 -22.057 1.00 85.88 115 ALA A N 1
ATOM 884 C CA . ALA A 1 115 ? 12.220 1.500 -22.944 1.00 85.88 115 ALA A CA 1
ATOM 885 C C . ALA A 1 115 ? 12.149 0.106 -22.298 1.00 85.88 115 ALA A C 1
ATOM 887 O O . ALA A 1 115 ? 11.148 -0.598 -22.449 1.00 85.88 115 ALA A O 1
ATOM 888 N N . VAL A 1 116 ? 13.171 -0.279 -21.523 1.00 88.25 116 VAL A N 1
ATOM 889 C CA . VAL A 1 116 ? 13.155 -1.531 -20.748 1.00 88.25 116 VAL A CA 1
ATOM 890 C C . VAL A 1 116 ? 12.109 -1.460 -19.631 1.00 88.25 116 VAL A C 1
ATOM 892 O O . VAL A 1 116 ? 11.356 -2.418 -19.443 1.00 88.25 116 VAL A O 1
ATOM 895 N N . LEU A 1 117 ? 11.992 -0.320 -18.941 1.00 89.94 117 LEU A N 1
ATOM 896 C CA . LEU A 1 117 ? 10.957 -0.082 -17.933 1.00 89.94 117 LEU A CA 1
ATOM 897 C C . LEU A 1 117 ? 9.547 -0.155 -18.539 1.00 89.94 117 LEU A C 1
ATOM 899 O O . LEU A 1 117 ? 8.692 -0.868 -18.016 1.00 89.94 117 LEU A O 1
ATOM 903 N N . GLN A 1 118 ? 9.305 0.527 -19.663 1.00 90.75 118 GLN A N 1
ATOM 904 C CA . GLN A 1 118 ? 8.023 0.505 -20.378 1.00 90.75 118 GLN A CA 1
ATOM 905 C C . GLN A 1 118 ? 7.655 -0.905 -20.849 1.00 90.75 118 GLN A C 1
ATOM 907 O O . GLN A 1 118 ? 6.508 -1.338 -20.695 1.00 90.75 118 GLN A O 1
ATOM 912 N N . LEU A 1 119 ? 8.624 -1.652 -21.384 1.00 91.69 119 LEU A N 1
ATOM 913 C CA . LEU A 1 119 ? 8.425 -3.044 -21.772 1.00 91.69 119 LEU A CA 1
ATOM 914 C C . LEU A 1 119 ? 8.102 -3.921 -20.556 1.00 91.69 119 LEU A C 1
ATOM 916 O O . LEU A 1 119 ? 7.185 -4.739 -20.627 1.00 91.69 119 LEU A O 1
ATOM 920 N N . GLY A 1 120 ? 8.814 -3.743 -19.441 1.00 93.25 120 GLY A N 1
ATOM 921 C CA . GLY A 1 120 ? 8.573 -4.471 -18.195 1.00 93.25 120 GLY A CA 1
ATOM 922 C C . GLY A 1 120 ? 7.188 -4.198 -17.606 1.00 93.25 120 GLY A C 1
ATOM 923 O O . GLY A 1 120 ? 6.486 -5.139 -17.228 1.00 93.25 120 GLY A O 1
ATOM 924 N N . LEU A 1 121 ? 6.740 -2.938 -17.619 1.00 94.81 121 LEU A N 1
ATOM 925 C CA . LEU A 1 121 ? 5.379 -2.553 -17.233 1.00 94.81 121 LEU A CA 1
ATOM 926 C C . LEU A 1 121 ? 4.339 -3.189 -18.160 1.00 94.81 121 LEU A C 1
ATOM 928 O O . LEU A 1 121 ? 3.387 -3.801 -17.683 1.00 94.81 121 LEU A O 1
ATOM 932 N N . THR A 1 122 ? 4.550 -3.116 -19.475 1.00 95.06 122 THR A N 1
ATOM 933 C CA . THR A 1 122 ? 3.640 -3.703 -20.471 1.00 95.06 122 THR A CA 1
ATOM 934 C C . THR A 1 122 ? 3.506 -5.211 -20.276 1.00 95.06 122 THR A C 1
ATOM 936 O O . THR A 1 122 ? 2.394 -5.723 -20.173 1.00 95.06 122 THR A O 1
ATOM 939 N N . LYS A 1 123 ? 4.631 -5.927 -20.150 1.00 95.00 123 LYS A N 1
ATOM 940 C CA . LYS A 1 123 ? 4.646 -7.366 -19.850 1.00 95.00 123 LYS A CA 1
ATOM 941 C C . LYS A 1 123 ? 3.904 -7.663 -18.551 1.00 95.00 123 LYS A C 1
ATOM 943 O O . LYS A 1 123 ? 3.069 -8.559 -18.517 1.00 95.00 123 LYS A O 1
ATOM 948 N N . SER A 1 124 ? 4.168 -6.891 -17.500 1.00 95.88 124 SER A N 1
ATOM 949 C CA . SER A 1 124 ? 3.515 -7.081 -16.205 1.00 95.88 124 SER A CA 1
ATOM 950 C C . SER A 1 124 ? 1.998 -6.944 -16.307 1.00 95.88 124 SER A C 1
ATOM 952 O O . SER A 1 124 ? 1.296 -7.833 -15.843 1.00 95.88 124 SER A O 1
ATOM 954 N N . LEU A 1 125 ? 1.492 -5.910 -16.990 1.00 95.94 125 LEU A N 1
ATOM 955 C CA . LEU A 1 125 ? 0.055 -5.697 -17.204 1.00 95.94 125 LEU A CA 1
ATOM 956 C C . LEU A 1 125 ? -0.597 -6.812 -18.036 1.00 95.94 125 LEU A C 1
ATOM 958 O O . LEU A 1 125 ? -1.703 -7.242 -17.717 1.00 95.94 125 LEU A O 1
ATOM 962 N N . VAL A 1 126 ? 0.094 -7.321 -19.062 1.00 96.81 126 VAL A N 1
ATOM 963 C CA . VAL A 1 126 ? -0.368 -8.479 -19.853 1.00 96.81 126 VAL A CA 1
ATOM 964 C C . VAL A 1 126 ? -0.524 -9.725 -18.974 1.00 96.81 126 VAL A C 1
ATOM 966 O O . VAL A 1 126 ? -1.451 -10.507 -19.172 1.00 96.81 126 VAL A O 1
ATOM 969 N N . HIS A 1 127 ? 0.338 -9.882 -17.969 1.00 94.56 127 HIS A N 1
ATOM 970 C CA . HIS A 1 127 ? 0.299 -10.976 -16.997 1.00 94.56 127 HIS A CA 1
ATOM 971 C C . HIS A 1 127 ? -0.676 -10.763 -15.827 1.00 94.56 127 HIS A C 1
ATOM 973 O O . HIS A 1 127 ? -0.607 -11.536 -14.868 1.00 94.56 127 HIS A O 1
ATOM 979 N N . GL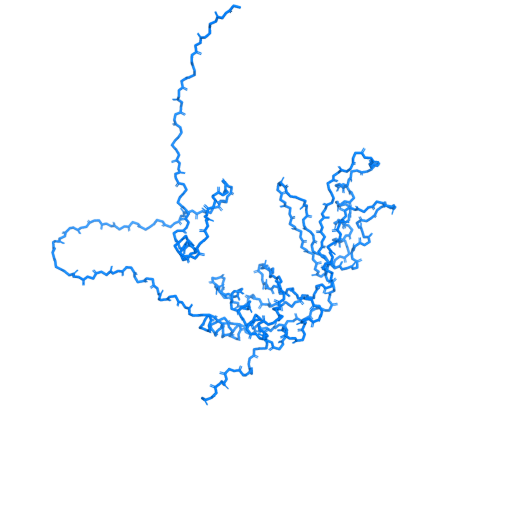N A 1 128 ? -1.557 -9.755 -15.911 1.00 95.25 128 GLN A N 1
ATOM 980 C CA . GLN A 1 128 ? -2.646 -9.473 -14.966 1.00 95.25 128 GLN A CA 1
ATOM 981 C C . GLN A 1 128 ? -2.181 -9.542 -13.500 1.00 95.25 128 GLN A C 1
ATOM 983 O O . GLN A 1 128 ? -2.404 -10.545 -12.818 1.00 95.25 128 GLN A O 1
ATOM 988 N N . PRO A 1 129 ? -1.472 -8.511 -13.013 1.00 95.69 129 PRO A N 1
ATOM 989 C CA . PRO A 1 129 ? -1.038 -8.481 -11.629 1.00 95.69 129 PRO A CA 1
ATOM 990 C C . PRO A 1 129 ? -2.252 -8.353 -10.704 1.00 95.69 129 PRO A C 1
ATOM 992 O O . PRO A 1 129 ? -3.163 -7.571 -10.976 1.00 95.69 129 PRO A O 1
ATOM 995 N N . GLU A 1 130 ? -2.241 -9.092 -9.600 1.00 92.94 130 GLU A N 1
ATOM 996 C CA . GLU A 1 130 ? -3.112 -8.829 -8.456 1.00 92.94 130 GLU A CA 1
ATOM 997 C C . GLU A 1 130 ? -2.684 -7.537 -7.750 1.00 92.94 130 GLU A C 1
ATOM 999 O O . GLU A 1 130 ? -3.529 -6.795 -7.249 1.00 92.94 130 GLU A O 1
ATOM 1004 N N . PHE A 1 131 ? -1.380 -7.228 -7.764 1.00 94.38 131 PHE A N 1
ATOM 1005 C CA . PHE A 1 131 ? -0.833 -6.006 -7.190 1.00 94.38 131 PHE A CA 1
ATOM 1006 C C . PHE A 1 131 ? 0.257 -5.367 -8.065 1.00 94.38 131 PHE A C 1
ATOM 1008 O O . PHE A 1 131 ? 1.306 -5.951 -8.348 1.00 94.38 131 PHE A O 1
ATOM 1015 N N . LEU A 1 132 ? 0.041 -4.100 -8.418 1.00 95.06 132 LEU A N 1
ATOM 1016 C CA . LEU A 1 132 ? 1.042 -3.219 -9.012 1.00 95.06 132 LEU A CA 1
ATOM 1017 C C . LEU A 1 132 ? 0.736 -1.774 -8.610 1.00 95.06 132 LEU A C 1
ATOM 1019 O O . LEU A 1 132 ? -0.354 -1.271 -8.872 1.00 95.06 132 LEU A O 1
ATOM 1023 N N . SER A 1 133 ? 1.713 -1.095 -8.021 1.00 95.25 133 SER A N 1
ATOM 1024 C CA . SER A 1 133 ? 1.675 0.339 -7.753 1.00 95.25 133 SER A CA 1
ATOM 1025 C C . SER A 1 133 ? 2.861 1.005 -8.436 1.00 95.25 133 SER A C 1
ATOM 1027 O O . SER A 1 133 ? 4.000 0.564 -8.292 1.00 95.25 133 SER A O 1
ATOM 1029 N N . LEU A 1 134 ? 2.585 2.075 -9.175 1.00 94.56 134 LEU A N 1
ATOM 1030 C CA . LEU A 1 134 ? 3.576 2.875 -9.883 1.00 94.56 134 LEU A CA 1
ATOM 1031 C C . LEU A 1 134 ? 3.381 4.340 -9.500 1.00 94.56 134 LEU A C 1
ATOM 1033 O O . LEU A 1 134 ? 2.307 4.899 -9.716 1.00 94.56 134 LEU A O 1
ATOM 1037 N N . THR A 1 135 ? 4.438 4.958 -8.989 1.00 92.62 135 THR A N 1
ATOM 1038 C CA . THR A 1 135 ? 4.481 6.386 -8.684 1.00 92.62 135 THR A CA 1
ATOM 1039 C C . THR A 1 135 ? 5.551 7.033 -9.549 1.00 92.62 135 THR A C 1
ATOM 1041 O O . THR A 1 135 ? 6.737 6.732 -9.415 1.00 92.62 135 THR A O 1
ATOM 1044 N N . LEU A 1 136 ? 5.123 7.921 -10.444 1.00 89.81 136 LEU A N 1
ATOM 1045 C CA . LEU A 1 136 ? 6.001 8.737 -11.278 1.00 89.81 136 LEU A CA 1
ATOM 1046 C C . LEU A 1 136 ? 6.024 10.155 -10.717 1.00 89.81 136 LEU A C 1
ATOM 1048 O O . LEU A 1 136 ? 4.968 10.739 -10.471 1.00 89.81 136 LEU A O 1
ATOM 1052 N N . THR A 1 137 ? 7.214 10.711 -10.532 1.00 85.69 137 THR A N 1
ATOM 1053 C CA . THR A 1 137 ? 7.399 12.109 -10.137 1.00 85.69 137 THR A CA 1
ATOM 1054 C C . THR A 1 137 ? 8.252 12.819 -11.186 1.00 85.69 137 THR A C 1
ATOM 1056 O O . THR A 1 137 ? 8.880 12.178 -12.028 1.00 85.69 137 THR A O 1
ATOM 1059 N N . ALA A 1 138 ? 8.243 14.153 -11.184 1.00 80.06 138 ALA A N 1
ATOM 1060 C CA . ALA A 1 138 ? 9.016 14.933 -12.153 1.00 80.06 138 ALA A CA 1
ATOM 1061 C C . ALA A 1 138 ? 10.527 14.921 -11.860 1.00 80.06 138 ALA A C 1
ATOM 1063 O O . ALA A 1 138 ? 11.332 15.145 -12.761 1.00 80.06 138 ALA A O 1
ATOM 1064 N N . THR A 1 139 ? 10.906 14.705 -10.599 1.00 80.06 139 THR A N 1
ATOM 1065 C CA . THR A 1 139 ? 12.273 14.925 -10.104 1.00 80.06 139 THR A CA 1
ATOM 1066 C C . THR A 1 139 ? 12.923 13.685 -9.509 1.00 80.06 139 THR A C 1
ATOM 1068 O O . THR A 1 139 ? 14.135 13.684 -9.315 1.00 80.06 139 THR A O 1
ATOM 1071 N N . GLU A 1 140 ? 12.152 12.645 -9.195 1.00 84.31 140 GLU A N 1
ATOM 1072 C CA . GLU A 1 140 ? 12.669 11.411 -8.610 1.00 84.31 140 GLU A CA 1
ATOM 1073 C C . GLU A 1 140 ? 12.507 10.246 -9.585 1.00 84.31 140 GLU A C 1
ATOM 1075 O O . GLU A 1 140 ? 11.683 10.265 -10.502 1.00 84.31 140 GLU A O 1
ATOM 1080 N N . ALA A 1 141 ? 13.311 9.207 -9.372 1.00 86.81 141 ALA A N 1
ATOM 1081 C CA . ALA A 1 141 ? 13.147 7.953 -10.083 1.00 86.81 141 ALA A CA 1
ATOM 1082 C C . ALA A 1 141 ? 11.734 7.384 -9.874 1.00 86.81 141 ALA A C 1
ATOM 1084 O O . ALA A 1 141 ? 11.145 7.520 -8.801 1.00 86.81 141 ALA A O 1
ATOM 1085 N N . ALA A 1 142 ? 11.216 6.686 -10.887 1.00 89.44 142 ALA A N 1
ATOM 1086 C CA . ALA A 1 142 ? 9.951 5.970 -10.773 1.00 89.44 142 ALA A CA 1
ATOM 1087 C C . ALA A 1 142 ? 9.991 5.009 -9.574 1.00 89.44 142 ALA A C 1
ATOM 1089 O O . ALA A 1 142 ? 10.891 4.179 -9.485 1.00 89.44 142 ALA A O 1
ATOM 1090 N N . SER A 1 143 ? 9.013 5.087 -8.677 1.00 92.62 143 SER A N 1
ATOM 1091 C CA . SER A 1 143 ? 8.858 4.122 -7.587 1.00 92.62 143 SER A CA 1
ATOM 1092 C C . SER A 1 143 ? 7.852 3.060 -8.005 1.00 92.62 143 SER A C 1
ATOM 1094 O O . SER A 1 143 ? 6.741 3.382 -8.435 1.00 92.62 143 SER A O 1
ATOM 1096 N N . VAL A 1 144 ? 8.245 1.793 -7.915 1.00 94.12 144 VAL A N 1
ATOM 1097 C CA . VAL A 1 144 ? 7.423 0.653 -8.320 1.00 94.12 144 VAL A CA 1
ATOM 1098 C C . VAL A 1 144 ? 7.312 -0.312 -7.153 1.00 94.12 144 VAL A C 1
ATOM 1100 O O . VAL A 1 144 ? 8.318 -0.785 -6.641 1.00 94.12 144 VAL A O 1
ATOM 1103 N N . LEU A 1 145 ? 6.091 -0.638 -6.752 1.00 95.38 145 LEU A N 1
ATOM 1104 C CA . LEU A 1 145 ? 5.808 -1.712 -5.808 1.00 95.38 145 LEU A CA 1
ATOM 1105 C C . LEU A 1 145 ? 5.018 -2.782 -6.556 1.00 95.38 145 LEU A C 1
ATOM 1107 O O . LEU A 1 145 ? 3.915 -2.525 -7.037 1.00 95.38 145 LEU A O 1
ATOM 1111 N N . LEU A 1 146 ? 5.602 -3.966 -6.697 1.00 95.38 146 LEU A N 1
ATOM 1112 C CA . LEU A 1 146 ? 5.083 -5.024 -7.560 1.00 95.38 146 LEU A CA 1
ATOM 1113 C C . LEU A 1 146 ? 5.210 -6.393 -6.904 1.00 95.38 146 LEU A C 1
ATOM 1115 O O . LEU A 1 146 ? 6.041 -6.601 -6.022 1.00 95.38 146 LEU A O 1
ATOM 1119 N N . GLU A 1 147 ? 4.433 -7.352 -7.391 1.00 95.31 147 GLU A N 1
ATOM 1120 C CA . GLU A 1 147 ? 4.636 -8.757 -7.052 1.00 95.31 147 GLU A CA 1
ATOM 1121 C C . GLU A 1 147 ? 6.022 -9.243 -7.496 1.00 95.31 147 GLU A C 1
ATOM 1123 O O . GLU A 1 147 ? 6.437 -9.050 -8.642 1.00 95.31 147 GLU A O 1
ATOM 1128 N N . ARG A 1 148 ? 6.706 -9.978 -6.614 1.00 93.31 148 ARG A N 1
ATOM 1129 C CA . ARG A 1 148 ? 8.028 -10.573 -6.863 1.00 93.31 148 ARG A CA 1
ATOM 1130 C C . ARG A 1 148 ? 8.121 -11.326 -8.188 1.00 93.31 148 ARG A C 1
ATOM 1132 O O . ARG A 1 148 ? 9.136 -11.231 -8.874 1.00 93.31 148 ARG A O 1
ATOM 1139 N N . ARG A 1 149 ? 7.069 -12.061 -8.566 1.00 93.44 149 ARG A N 1
ATOM 1140 C CA . ARG A 1 149 ? 7.039 -12.859 -9.805 1.00 93.44 149 ARG A CA 1
ATOM 1141 C C . ARG A 1 149 ? 7.181 -12.024 -11.081 1.00 93.44 149 ARG A C 1
ATOM 1143 O O . ARG A 1 149 ? 7.504 -12.584 -12.120 1.00 93.44 149 ARG A O 1
ATOM 1150 N N . LEU A 1 150 ? 6.911 -10.718 -11.017 1.00 94.50 150 LEU A N 1
ATOM 1151 C CA . LEU A 1 150 ? 6.948 -9.807 -12.164 1.00 94.50 150 LEU A CA 1
ATOM 1152 C C . LEU A 1 150 ? 8.329 -9.169 -12.353 1.00 94.50 150 LEU A C 1
ATOM 1154 O O . LEU A 1 150 ? 8.604 -8.629 -13.422 1.00 94.50 150 LEU A O 1
ATOM 1158 N N . LEU A 1 151 ? 9.216 -9.261 -11.355 1.00 92.50 151 LEU A N 1
ATOM 1159 C CA . LEU A 1 151 ? 10.568 -8.701 -11.411 1.00 92.50 151 LEU A CA 1
ATOM 1160 C C . LEU A 1 151 ? 11.372 -9.151 -12.653 1.00 92.50 151 LEU A C 1
ATOM 1162 O O . LEU A 1 151 ? 12.012 -8.294 -13.267 1.00 92.50 151 LEU A O 1
ATOM 1166 N N . PRO A 1 152 ? 11.302 -10.422 -13.111 1.00 92.25 152 PRO A N 1
ATOM 1167 C CA . PRO A 1 152 ? 12.005 -10.861 -14.319 1.00 92.25 152 PRO A CA 1
ATOM 1168 C C . PRO A 1 152 ? 11.569 -10.152 -15.610 1.00 92.25 152 PRO A C 1
ATOM 1170 O O . PRO A 1 152 ? 12.265 -10.236 -16.616 1.00 92.25 152 PRO A O 1
ATOM 1173 N N . HIS A 1 153 ? 10.427 -9.457 -15.630 1.00 93.44 153 HIS A N 1
ATOM 1174 C CA . HIS A 1 153 ? 9.989 -8.716 -16.817 1.00 93.44 153 HIS A CA 1
ATOM 1175 C C . HIS A 1 153 ? 10.794 -7.435 -17.062 1.00 93.44 153 HIS A C 1
ATOM 1177 O O . HIS A 1 153 ? 10.764 -6.918 -18.179 1.00 93.44 153 HIS A O 1
ATOM 1183 N N . PHE A 1 154 ? 11.501 -6.941 -16.042 1.00 92.12 154 PHE A N 1
ATOM 1184 C CA . PHE A 1 154 ? 12.251 -5.683 -16.059 1.00 92.12 154 PHE A CA 1
ATOM 1185 C C . PHE A 1 154 ? 13.743 -5.873 -16.356 1.00 92.12 154 PHE A C 1
ATOM 1187 O O . PHE A 1 154 ? 14.543 -4.971 -16.098 1.00 92.12 154 PHE A O 1
ATOM 1194 N N . SER A 1 155 ? 14.123 -7.031 -16.897 1.00 87.19 155 SER A N 1
ATOM 1195 C CA . SER A 1 155 ? 15.470 -7.290 -17.393 1.00 87.19 155 SER A CA 1
ATOM 1196 C C . SER A 1 155 ? 15.474 -7.656 -18.874 1.00 87.19 155 SER A C 1
ATOM 1198 O O . SER A 1 155 ? 14.550 -8.283 -19.405 1.00 87.19 155 SER A O 1
ATOM 1200 N N . VAL A 1 156 ? 16.538 -7.241 -19.558 1.00 80.94 156 VAL A N 1
ATOM 1201 C CA . VAL A 1 156 ? 16.839 -7.622 -20.941 1.00 80.94 156 VAL A CA 1
ATOM 1202 C C . VAL A 1 156 ? 18.323 -7.976 -20.997 1.00 80.94 156 VAL A C 1
ATOM 1204 O O . VAL A 1 156 ? 19.188 -7.108 -20.923 1.00 80.94 156 VAL A O 1
ATOM 1207 N N . GLY A 1 157 ? 18.631 -9.270 -21.104 1.00 79.56 157 GLY A N 1
ATOM 1208 C CA . GLY A 1 157 ? 20.014 -9.747 -21.025 1.00 79.56 157 GLY A CA 1
ATOM 1209 C C . GLY A 1 157 ? 20.613 -9.516 -19.633 1.00 79.56 157 GLY A C 1
ATOM 1210 O O . GLY A 1 157 ? 20.056 -9.989 -18.646 1.00 79.56 157 GLY A O 1
ATOM 1211 N N . ALA A 1 158 ? 21.747 -8.813 -19.566 1.00 73.31 158 ALA A N 1
ATOM 1212 C CA . ALA A 1 158 ? 22.420 -8.458 -18.312 1.00 73.31 158 ALA A CA 1
ATOM 1213 C C . ALA A 1 158 ? 21.939 -7.120 -17.709 1.00 73.31 158 ALA A C 1
ATOM 1215 O O . ALA A 1 158 ? 22.346 -6.775 -16.600 1.00 73.31 158 ALA A O 1
ATOM 1216 N N . GLU A 1 159 ? 21.077 -6.387 -18.419 1.00 75.19 159 GLU A N 1
ATOM 1217 C CA . GLU A 1 159 ? 20.574 -5.080 -17.997 1.00 75.19 159 GLU A CA 1
ATOM 1218 C C . GLU A 1 159 ? 19.278 -5.219 -17.190 1.00 75.19 159 GLU A C 1
ATOM 1220 O O . GLU A 1 159 ? 18.387 -5.998 -17.544 1.00 75.19 159 GLU A O 1
ATOM 1225 N N . TYR A 1 160 ? 19.155 -4.424 -16.125 1.00 83.75 160 TYR A N 1
ATOM 1226 C CA . TYR A 1 160 ? 17.989 -4.380 -15.238 1.00 83.75 160 TYR A CA 1
ATOM 1227 C C . TYR A 1 160 ? 17.482 -2.947 -15.152 1.00 83.75 160 TYR A C 1
ATOM 1229 O O . TYR A 1 160 ? 18.245 -2.080 -14.745 1.00 83.75 160 TYR A O 1
ATOM 1237 N N . ALA A 1 161 ? 16.207 -2.699 -15.452 1.00 87.69 161 ALA A N 1
ATOM 1238 C CA . ALA A 1 161 ? 15.611 -1.359 -15.367 1.00 87.69 161 ALA A CA 1
ATOM 1239 C C . ALA A 1 161 ? 15.232 -0.937 -13.937 1.00 87.69 161 ALA A C 1
ATOM 1241 O O . ALA A 1 161 ? 14.958 0.238 -13.692 1.00 87.69 161 ALA A O 1
ATOM 1242 N N . LEU A 1 162 ? 15.198 -1.886 -12.997 1.00 91.12 162 LEU A N 1
ATOM 1243 C CA . LEU A 1 162 ? 14.790 -1.667 -11.613 1.00 91.12 162 LEU A CA 1
ATOM 1244 C C . LEU A 1 162 ? 15.941 -1.935 -10.639 1.00 91.12 162 LEU A C 1
ATOM 1246 O O . LEU A 1 162 ? 16.651 -2.934 -10.753 1.00 91.12 162 LEU A O 1
ATOM 1250 N N . LEU A 1 163 ? 16.079 -1.056 -9.651 1.00 90.62 163 LEU A N 1
ATOM 1251 C CA . LEU A 1 163 ? 16.874 -1.247 -8.443 1.00 90.62 163 LEU A CA 1
ATOM 1252 C C . LEU A 1 163 ? 15.951 -1.751 -7.339 1.00 90.62 163 LEU A C 1
ATOM 1254 O O . LEU A 1 163 ? 14.986 -1.075 -6.994 1.00 90.62 163 LEU A O 1
ATOM 1258 N N . VAL A 1 164 ? 16.245 -2.926 -6.797 1.00 89.69 164 VAL A N 1
ATOM 1259 C CA . VAL A 1 164 ? 15.455 -3.555 -5.734 1.00 89.69 164 VAL A CA 1
ATOM 1260 C C . VAL A 1 164 ? 15.895 -3.000 -4.377 1.00 89.69 164 VAL A C 1
ATOM 1262 O O . VAL A 1 164 ? 17.094 -2.942 -4.099 1.00 89.69 164 VAL A O 1
ATOM 1265 N N . SER A 1 165 ? 14.939 -2.579 -3.545 1.00 85.19 165 SER A N 1
ATOM 1266 C CA . SER A 1 165 ? 15.215 -2.147 -2.169 1.00 85.19 165 SER A CA 1
ATOM 1267 C C . SER A 1 165 ? 15.789 -3.299 -1.335 1.00 85.19 165 SER A C 1
ATOM 1269 O O . SER A 1 165 ? 15.568 -4.464 -1.649 1.00 85.19 165 SER A O 1
ATOM 1271 N N . ALA A 1 166 ? 16.527 -3.004 -0.262 1.00 76.94 166 ALA A N 1
ATOM 1272 C CA . ALA A 1 166 ? 17.029 -4.040 0.648 1.00 76.94 166 ALA A CA 1
ATOM 1273 C C . ALA A 1 166 ? 15.885 -4.721 1.423 1.00 76.94 166 ALA A C 1
ATOM 1275 O O . ALA A 1 166 ? 15.917 -5.933 1.652 1.00 76.94 166 ALA A O 1
ATOM 1276 N N . ASP A 1 167 ? 14.860 -3.936 1.753 1.00 71.38 167 ASP A N 1
ATOM 1277 C CA . ASP A 1 167 ? 13.663 -4.351 2.474 1.00 71.38 167 ASP A CA 1
ATOM 1278 C C . ASP A 1 167 ? 12.670 -5.000 1.512 1.00 71.38 167 ASP A C 1
ATOM 1280 O O . ASP A 1 167 ? 11.761 -4.380 0.957 1.00 71.38 167 ASP A O 1
ATOM 1284 N N . ASN A 1 168 ? 12.919 -6.281 1.268 1.00 74.12 168 ASN A N 1
ATOM 1285 C CA . ASN A 1 168 ? 12.100 -7.137 0.428 1.00 74.12 168 ASN A CA 1
ATOM 1286 C C . ASN A 1 168 ? 11.052 -7.880 1.271 1.00 74.12 168 ASN A C 1
ATOM 1288 O O . ASN A 1 168 ? 11.131 -7.907 2.501 1.00 74.12 168 ASN A O 1
ATOM 1292 N N . ASP A 1 169 ? 10.077 -8.499 0.600 1.00 85.38 169 ASP A N 1
ATOM 1293 C CA . ASP A 1 169 ? 9.104 -9.411 1.224 1.00 85.38 169 ASP A CA 1
ATOM 1294 C C . ASP A 1 169 ? 8.041 -8.670 2.046 1.00 85.38 169 ASP A C 1
ATOM 1296 O O . ASP A 1 169 ? 7.731 -9.022 3.187 1.00 85.38 169 ASP A O 1
ATOM 1300 N N . LEU A 1 170 ? 7.469 -7.626 1.443 1.00 93.56 170 LEU A N 1
ATOM 1301 C CA . LEU A 1 170 ? 6.299 -6.948 1.990 1.00 93.56 170 LEU A CA 1
ATOM 1302 C C . LEU A 1 170 ? 5.045 -7.773 1.695 1.00 93.56 170 LEU A C 1
ATOM 1304 O O . LEU A 1 170 ? 4.803 -8.156 0.552 1.00 93.56 170 LEU A O 1
ATOM 1308 N N . ILE A 1 171 ? 4.234 -8.005 2.719 1.00 95.00 171 ILE A N 1
ATOM 1309 C CA . ILE A 1 171 ? 2.957 -8.708 2.630 1.00 95.00 171 ILE A CA 1
ATOM 1310 C C . ILE A 1 171 ? 1.823 -7.682 2.746 1.00 95.00 171 ILE A C 1
ATOM 1312 O O . ILE A 1 171 ? 1.782 -6.925 3.725 1.00 95.00 171 ILE A O 1
ATOM 1316 N N . PRO A 1 172 ? 0.902 -7.626 1.768 1.00 95.44 172 PRO A N 1
ATOM 1317 C CA . PRO A 1 172 ? -0.238 -6.729 1.813 1.00 95.44 172 PRO A CA 1
ATOM 1318 C C . PRO A 1 172 ? -1.368 -7.303 2.676 1.00 95.44 172 PRO A C 1
ATOM 1320 O O . PRO A 1 172 ? -1.860 -8.411 2.459 1.00 95.44 172 PRO A O 1
ATOM 1323 N N . ILE A 1 173 ? -1.837 -6.494 3.622 1.00 95.50 173 ILE A N 1
ATOM 1324 C CA . ILE A 1 173 ? -3.098 -6.688 4.335 1.00 95.50 173 ILE A CA 1
ATOM 1325 C C . ILE A 1 173 ? -4.106 -5.702 3.745 1.00 95.50 173 ILE A C 1
ATOM 1327 O O . ILE A 1 173 ? -4.027 -4.489 3.962 1.00 95.50 173 ILE A O 1
ATOM 1331 N N . THR A 1 174 ? -5.061 -6.228 2.986 1.00 95.19 174 THR A N 1
ATOM 1332 C CA . THR A 1 174 ? -6.082 -5.446 2.293 1.00 95.19 174 THR A CA 1
ATOM 1333 C C . THR A 1 174 ? -7.295 -5.234 3.195 1.00 95.19 174 THR A C 1
ATOM 1335 O O . THR A 1 174 ? -7.891 -6.179 3.711 1.00 95.19 174 THR A O 1
ATOM 1338 N N . LEU A 1 175 ? -7.705 -3.978 3.340 1.00 94.56 175 LEU A N 1
ATOM 1339 C CA . LEU A 1 175 ? -8.917 -3.548 4.025 1.00 94.56 175 LEU A CA 1
ATOM 1340 C C . LEU A 1 175 ? -9.910 -3.052 2.976 1.00 94.56 175 LEU A C 1
ATOM 1342 O O . LEU A 1 175 ? -9.647 -2.059 2.300 1.00 94.56 175 LEU A O 1
ATOM 1346 N N . GLY A 1 176 ? -11.046 -3.733 2.825 1.00 93.50 176 GLY A N 1
ATOM 1347 C CA . GLY A 1 176 ? -12.110 -3.302 1.916 1.00 93.50 176 GLY A CA 1
ATOM 1348 C C . GLY A 1 176 ? -12.878 -2.119 2.498 1.00 93.50 176 GLY A C 1
ATOM 1349 O O . GLY A 1 176 ? -13.639 -2.296 3.437 1.00 93.50 176 GLY A O 1
ATOM 1350 N N . LEU A 1 177 ? -12.697 -0.920 1.944 1.00 92.94 177 LEU A N 1
ATOM 1351 C CA . LEU A 1 177 ? -13.270 0.331 2.462 1.00 92.94 177 LEU A CA 1
ATOM 1352 C C . LEU A 1 177 ? -14.493 0.812 1.663 1.00 92.94 177 LEU A C 1
ATOM 1354 O O . LEU A 1 177 ? -14.980 1.912 1.891 1.00 92.94 177 LEU A O 1
ATOM 1358 N N . SER A 1 178 ? -14.990 0.007 0.721 1.00 90.31 178 SER A N 1
ATOM 1359 C CA . SER A 1 178 ? -16.055 0.410 -0.216 1.00 90.31 178 SER A CA 1
ATOM 1360 C C . SER A 1 178 ? -17.396 0.714 0.456 1.00 90.31 178 SER A C 1
ATOM 1362 O O . SER A 1 178 ? -18.154 1.527 -0.058 1.00 90.31 178 SER A O 1
ATOM 1364 N N . GLU A 1 179 ? -17.667 0.085 1.600 1.00 89.44 179 GLU A N 1
ATOM 1365 C CA . GLU A 1 179 ? -18.908 0.260 2.369 1.00 89.44 179 GLU A CA 1
ATOM 1366 C C . GLU A 1 179 ? -18.834 1.428 3.365 1.00 89.44 179 GLU A C 1
ATOM 1368 O O . GLU A 1 179 ? -19.776 1.697 4.114 1.00 89.44 179 GLU A O 1
ATOM 1373 N N . LEU A 1 180 ? -17.694 2.121 3.418 1.00 88.69 180 LEU A N 1
ATOM 1374 C CA . LEU A 1 180 ? -17.506 3.261 4.299 1.00 88.69 180 LEU A CA 1
ATOM 1375 C C . LEU A 1 180 ? -17.937 4.556 3.602 1.00 88.69 180 LEU A C 1
ATOM 1377 O O . LEU A 1 180 ? -17.821 4.673 2.381 1.00 88.69 180 LEU A O 1
ATOM 1381 N N . PRO A 1 181 ? -18.396 5.565 4.364 1.00 86.69 181 PRO A N 1
ATOM 1382 C CA . PRO A 1 181 ? -18.622 6.896 3.817 1.00 86.69 181 PRO A CA 1
ATOM 1383 C C . PRO A 1 181 ? -17.358 7.429 3.140 1.00 86.69 181 PRO A C 1
ATOM 1385 O O . PRO A 1 181 ? -16.258 7.267 3.672 1.00 86.69 181 PRO A O 1
ATOM 1388 N N . PHE A 1 182 ? -17.512 8.111 2.007 1.00 78.00 182 PHE A N 1
ATOM 1389 C CA . PHE A 1 182 ? -16.384 8.687 1.269 1.00 78.00 182 PHE A CA 1
ATOM 1390 C C . PHE A 1 182 ? -15.582 9.684 2.125 1.00 78.00 182 PHE A C 1
ATOM 1392 O O . PHE A 1 182 ? -14.364 9.782 2.009 1.00 78.00 182 PHE A O 1
ATOM 1399 N N . GLU A 1 183 ? -16.254 10.381 3.042 1.00 80.62 183 GLU A N 1
ATOM 1400 C CA . GLU A 1 183 ? -15.666 11.342 3.976 1.00 80.62 183 GLU A CA 1
ATOM 1401 C C . GLU A 1 183 ? -15.103 10.689 5.252 1.00 80.62 183 GLU A C 1
ATOM 1403 O O . GLU A 1 183 ? -14.789 11.389 6.219 1.00 80.62 183 GLU A O 1
ATOM 1408 N N . ALA A 1 184 ? -14.989 9.357 5.304 1.00 83.62 184 ALA A N 1
ATOM 1409 C CA . ALA A 1 184 ? -14.390 8.668 6.439 1.00 83.62 184 ALA A CA 1
ATOM 1410 C C . ALA A 1 184 ? -12.912 9.069 6.581 1.00 83.62 184 ALA A C 1
ATOM 1412 O O . ALA A 1 184 ? -12.039 8.661 5.818 1.00 83.62 184 ALA A O 1
ATOM 1413 N N . THR A 1 185 ? -12.629 9.885 7.594 1.00 86.38 185 THR A N 1
ATOM 1414 C CA . THR A 1 185 ? -11.277 10.330 7.940 1.00 86.38 185 THR A CA 1
ATOM 1415 C C . THR A 1 185 ? -10.751 9.562 9.146 1.00 86.38 185 THR A C 1
ATOM 1417 O O . THR A 1 185 ? -11.492 8.895 9.865 1.00 86.38 185 THR A O 1
ATOM 1420 N N . GLY A 1 186 ? -9.442 9.634 9.373 1.00 88.44 186 GLY A N 1
ATOM 1421 C CA . GLY A 1 186 ? -8.817 9.035 10.551 1.00 88.44 186 GLY A CA 1
ATOM 1422 C C . GLY A 1 186 ? -8.504 7.538 10.445 1.00 88.44 186 GLY A C 1
ATOM 1423 O O . GLY A 1 186 ? -7.865 6.994 11.337 1.00 88.44 186 GLY A O 1
ATOM 1424 N N . ILE A 1 187 ? -8.864 6.881 9.337 1.00 92.06 187 ILE A N 1
ATOM 1425 C CA . ILE A 1 187 ? -8.623 5.443 9.132 1.00 92.06 187 ILE A CA 1
ATOM 1426 C C . ILE A 1 187 ? -7.131 5.100 9.267 1.00 92.06 187 ILE A C 1
ATOM 1428 O O . ILE A 1 187 ? -6.759 4.244 10.067 1.00 92.06 187 ILE A O 1
ATOM 1432 N N . VAL A 1 188 ? -6.262 5.814 8.542 1.00 93.31 188 VAL A N 1
ATOM 1433 C CA . VAL A 1 188 ? -4.810 5.555 8.539 1.00 93.31 188 VAL A CA 1
ATOM 1434 C C . VAL A 1 188 ? -4.202 5.729 9.929 1.00 93.31 188 VAL A C 1
ATOM 1436 O O . VAL A 1 188 ? -3.429 4.886 10.372 1.00 93.31 188 VAL A O 1
ATOM 1439 N N . CYS A 1 189 ? -4.551 6.803 10.640 1.00 89.56 189 CYS A N 1
ATOM 1440 C CA . CYS A 1 189 ? -3.980 7.062 11.960 1.00 89.56 189 CYS A CA 1
ATOM 1441 C C . CYS A 1 189 ? -4.547 6.139 13.043 1.00 89.56 189 CYS A C 1
ATOM 1443 O O . CYS A 1 189 ? -3.800 5.770 13.945 1.00 89.56 189 CYS A O 1
ATOM 1445 N N . GLY A 1 190 ? -5.811 5.717 12.950 1.00 91.06 190 GLY A N 1
ATOM 1446 C CA . GLY A 1 190 ? -6.359 4.686 13.828 1.00 91.06 190 GLY A CA 1
ATOM 1447 C C . GLY A 1 190 ? -5.665 3.337 13.634 1.00 91.06 190 GLY A C 1
ATOM 1448 O O . GLY A 1 190 ? -5.249 2.718 14.612 1.00 91.06 190 GLY A O 1
ATOM 1449 N N . ILE A 1 191 ? -5.466 2.919 12.380 1.00 93.38 191 ILE A N 1
ATOM 1450 C CA . ILE A 1 191 ? -4.753 1.682 12.024 1.00 93.38 191 ILE A CA 1
ATOM 1451 C C . ILE A 1 191 ? -3.299 1.729 12.496 1.00 93.38 191 ILE A C 1
ATOM 1453 O O . ILE A 1 191 ? -2.878 0.862 13.258 1.00 93.38 191 ILE A O 1
ATOM 1457 N N . ALA A 1 192 ? -2.551 2.763 12.100 1.00 91.06 192 ALA A N 1
ATOM 1458 C CA . ALA A 1 192 ? -1.154 2.923 12.492 1.00 91.06 192 ALA A CA 1
ATOM 1459 C C . ALA A 1 192 ? -1.015 3.015 14.016 1.00 91.06 192 ALA A C 1
ATOM 1461 O O . ALA A 1 192 ? -0.130 2.399 14.598 1.00 91.06 192 ALA A O 1
ATOM 1462 N N . GLY A 1 193 ? -1.931 3.726 14.680 1.00 88.75 193 GLY A N 1
ATOM 1463 C CA . GLY A 1 193 ? -1.969 3.813 16.132 1.00 88.75 193 GLY A CA 1
ATOM 1464 C C . GLY A 1 193 ? -2.113 2.446 16.795 1.00 88.75 193 GLY A C 1
ATOM 1465 O O . GLY A 1 193 ? -1.402 2.171 17.758 1.00 88.75 193 GLY A O 1
ATOM 1466 N N . ARG A 1 194 ? -3.023 1.598 16.303 1.00 88.50 194 ARG A N 1
ATOM 1467 C CA . ARG A 1 194 ? -3.246 0.266 16.881 1.00 88.50 194 ARG A CA 1
ATOM 1468 C C . ARG A 1 194 ? -2.076 -0.678 16.602 1.00 88.50 194 ARG A C 1
ATOM 1470 O O . ARG A 1 194 ? -1.678 -1.412 17.496 1.00 88.50 194 ARG A O 1
ATOM 1477 N N . LEU A 1 195 ? -1.488 -0.603 15.409 1.00 89.44 195 LEU A N 1
ATOM 1478 C CA . LEU A 1 195 ? -0.318 -1.398 15.024 1.00 89.44 195 LEU A CA 1
ATOM 1479 C C . LEU A 1 195 ? 0.933 -1.031 15.831 1.0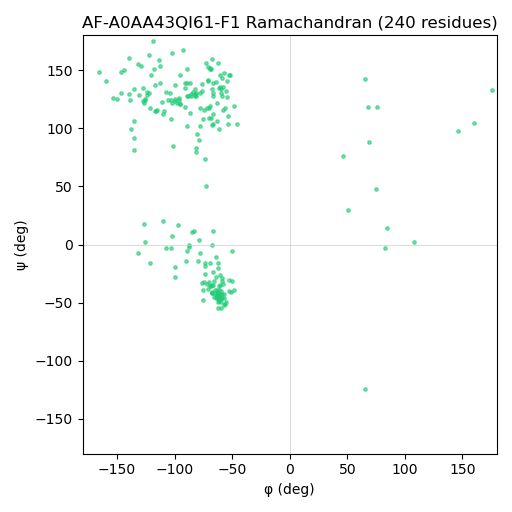0 89.44 195 LEU A C 1
ATOM 1481 O O . LEU A 1 195 ? 1.611 -1.914 16.345 1.00 89.44 195 LEU A O 1
ATOM 1485 N N . VAL A 1 196 ? 1.207 0.264 16.005 1.00 82.75 196 VAL A N 1
ATOM 1486 C CA . VAL A 1 196 ? 2.335 0.740 16.822 1.00 82.75 196 VAL A CA 1
ATOM 1487 C C . VAL A 1 196 ? 2.097 0.460 18.310 1.00 82.75 196 VAL A C 1
ATOM 1489 O O . VAL A 1 196 ? 3.034 0.125 19.027 1.00 82.75 196 VAL A O 1
ATOM 1492 N N . GLY A 1 197 ? 0.849 0.562 18.780 1.00 74.06 197 GLY A N 1
ATOM 1493 C CA . GLY A 1 197 ? 0.479 0.287 20.171 1.00 74.06 197 GLY A CA 1
ATOM 1494 C C . GLY A 1 197 ? 0.476 -1.196 20.561 1.00 74.06 197 GLY A C 1
ATOM 1495 O O . GLY A 1 197 ? 0.489 -1.498 21.750 1.00 74.06 197 GLY A O 1
ATOM 1496 N N . ALA A 1 198 ? 0.474 -2.119 19.593 1.00 65.56 198 ALA A N 1
ATOM 1497 C CA . ALA A 1 198 ? 0.470 -3.563 19.840 1.00 65.56 198 ALA A CA 1
ATOM 1498 C C . ALA A 1 198 ? 1.846 -4.137 20.236 1.00 65.56 198 ALA A C 1
ATOM 1500 O O . ALA A 1 198 ? 1.937 -5.310 20.596 1.00 65.56 198 ALA A O 1
ATOM 1501 N N . GLN A 1 199 ? 2.919 -3.339 20.185 1.00 63.25 199 GLN A N 1
ATOM 1502 C CA . GLN A 1 199 ? 4.274 -3.770 20.533 1.00 63.25 199 GLN A CA 1
ATOM 1503 C C . GLN A 1 199 ? 4.855 -2.998 21.719 1.00 63.25 199 GLN A C 1
ATOM 1505 O O . GLN A 1 199 ? 4.584 -1.819 21.942 1.00 63.25 199 GLN A O 1
ATOM 1510 N N . ASN A 1 200 ? 5.736 -3.674 22.461 1.00 59.69 200 ASN A N 1
ATOM 1511 C CA . ASN A 1 200 ? 6.641 -3.015 23.394 1.00 59.69 200 ASN A CA 1
ATOM 1512 C C . ASN A 1 200 ? 7.550 -2.059 22.605 1.00 59.69 200 ASN A C 1
ATOM 1514 O O . ASN A 1 200 ? 8.136 -2.471 21.605 1.00 59.69 200 ASN A O 1
ATOM 1518 N N . TYR A 1 201 ? 7.738 -0.826 23.093 1.00 60.47 201 TYR A N 1
ATOM 1519 C CA . TYR A 1 201 ? 8.531 0.264 22.483 1.00 60.47 201 TYR A CA 1
ATOM 1520 C C . TYR A 1 201 ? 9.970 -0.090 22.028 1.00 60.47 201 TYR A C 1
ATOM 1522 O O . TYR A 1 201 ? 10.656 0.744 21.446 1.00 60.47 201 TYR A O 1
ATOM 1530 N N . ILE A 1 202 ? 10.449 -1.302 22.311 1.00 64.56 202 ILE A N 1
ATOM 1531 C CA . ILE A 1 202 ? 11.797 -1.801 22.020 1.00 64.56 202 ILE A CA 1
ATOM 1532 C C . ILE A 1 202 ? 11.969 -2.164 20.537 1.00 64.56 202 ILE A C 1
ATOM 1534 O O . ILE A 1 202 ? 13.057 -1.997 19.991 1.00 64.56 202 ILE A O 1
ATOM 1538 N N . ARG A 1 203 ? 10.916 -2.645 19.869 1.00 69.75 203 ARG A N 1
ATOM 1539 C CA . ARG A 1 203 ? 10.942 -2.926 18.430 1.00 69.75 203 ARG A CA 1
ATOM 1540 C C . ARG A 1 203 ? 9.630 -2.427 17.839 1.00 69.75 203 ARG A C 1
ATOM 1542 O O . ARG A 1 203 ? 8.640 -3.114 18.034 1.00 69.75 203 ARG A O 1
ATOM 1549 N N . PRO A 1 204 ? 9.591 -1.241 17.215 1.00 73.69 204 PRO A N 1
ATOM 1550 C CA . PRO A 1 204 ? 8.378 -0.753 16.578 1.00 73.69 204 PRO A CA 1
ATOM 1551 C C . PRO A 1 204 ? 8.084 -1.556 15.308 1.00 73.69 204 PRO A C 1
ATOM 1553 O O . PRO A 1 204 ? 9.000 -1.881 14.549 1.00 73.69 204 PRO A O 1
ATOM 1556 N N . LEU A 1 205 ? 6.804 -1.837 15.079 1.00 86.00 205 LEU A N 1
ATOM 1557 C CA . LEU A 1 205 ? 6.326 -2.475 13.862 1.00 86.00 205 LEU A CA 1
ATOM 1558 C C . LEU A 1 205 ? 6.473 -1.481 12.715 1.00 86.00 205 LEU A C 1
ATOM 1560 O O . LEU A 1 205 ? 5.858 -0.411 12.724 1.00 86.00 205 LEU A O 1
ATOM 1564 N N . GLU A 1 206 ? 7.290 -1.836 11.732 1.00 87.31 206 GLU A N 1
ATOM 1565 C CA . GLU A 1 206 ? 7.422 -1.056 10.512 1.00 87.31 206 GLU A CA 1
ATOM 1566 C C . GLU A 1 206 ? 6.292 -1.416 9.550 1.00 87.31 206 GLU A C 1
ATOM 1568 O O . GLU A 1 206 ? 6.036 -2.588 9.264 1.00 87.31 206 GLU A O 1
ATOM 1573 N N . MET A 1 207 ? 5.590 -0.393 9.071 1.00 90.56 207 MET A N 1
ATOM 1574 C CA . MET A 1 207 ? 4.519 -0.551 8.099 1.00 90.56 207 MET A CA 1
ATOM 1575 C C . MET A 1 207 ? 4.498 0.607 7.110 1.00 90.56 207 MET A C 1
ATOM 1577 O O . MET A 1 207 ? 4.787 1.753 7.460 1.00 90.56 207 MET A O 1
ATOM 1581 N N . ALA A 1 208 ? 4.045 0.318 5.896 1.00 92.31 208 ALA A N 1
ATOM 1582 C CA . ALA A 1 208 ? 3.625 1.330 4.938 1.00 92.31 208 ALA A CA 1
ATOM 1583 C C . ALA A 1 208 ? 2.113 1.236 4.707 1.00 92.31 208 ALA A C 1
ATOM 1585 O O . ALA A 1 208 ? 1.501 0.183 4.882 1.00 92.31 208 ALA A O 1
ATOM 1586 N N . TYR A 1 209 ? 1.494 2.354 4.330 1.00 94.81 209 TYR A N 1
ATOM 1587 C CA . TYR A 1 209 ? 0.068 2.408 4.023 1.00 94.81 209 TYR A CA 1
ATOM 1588 C C . TYR A 1 209 ? -0.147 2.948 2.617 1.00 94.81 209 TYR A C 1
ATOM 1590 O O . TYR A 1 209 ? 0.331 4.035 2.292 1.00 94.81 209 TYR A O 1
ATOM 1598 N N . LEU A 1 210 ? -0.923 2.228 1.813 1.00 94.00 210 LEU A N 1
ATOM 1599 C CA . LEU A 1 210 ? -1.358 2.663 0.494 1.00 94.00 210 LEU A CA 1
ATOM 1600 C C . LEU A 1 210 ? -2.881 2.816 0.476 1.00 94.00 210 LEU A C 1
ATOM 1602 O O . LEU A 1 210 ? -3.630 1.848 0.616 1.00 94.00 210 LEU A O 1
ATOM 1606 N N . SER A 1 211 ? -3.343 4.050 0.286 1.00 91.81 211 SER A N 1
ATOM 1607 C CA . SER A 1 211 ? -4.756 4.338 0.035 1.00 91.81 211 SER A CA 1
ATOM 1608 C C . SER A 1 211 ? -5.075 4.127 -1.441 1.00 91.81 211 SER A C 1
ATOM 1610 O O . SER A 1 211 ? -4.416 4.696 -2.307 1.00 91.81 211 SER A O 1
ATOM 1612 N N . THR A 1 212 ? -6.130 3.372 -1.729 1.00 91.12 212 THR A N 1
ATOM 1613 C CA . THR A 1 212 ? -6.717 3.252 -3.071 1.00 91.12 212 THR A CA 1
ATOM 1614 C C . THR A 1 212 ? -8.163 3.749 -3.049 1.00 91.12 212 THR A C 1
ATOM 1616 O O . THR A 1 212 ? -8.705 4.059 -1.989 1.00 91.12 212 THR A O 1
ATOM 1619 N N . ALA A 1 213 ? -8.822 3.803 -4.209 1.00 86.81 213 ALA A N 1
ATOM 1620 C CA . ALA A 1 213 ? -10.195 4.305 -4.312 1.00 86.81 213 ALA A CA 1
ATOM 1621 C C . ALA A 1 213 ? -11.216 3.536 -3.451 1.00 86.81 213 ALA A C 1
ATOM 1623 O O . ALA A 1 213 ? -12.237 4.096 -3.066 1.00 86.81 213 ALA A O 1
ATOM 1624 N N . LYS A 1 214 ? -10.971 2.246 -3.192 1.00 87.12 214 LYS A N 1
ATOM 1625 C CA . LYS A 1 214 ? -11.939 1.336 -2.555 1.00 87.12 214 LYS A CA 1
ATOM 1626 C C . LYS A 1 214 ? -11.373 0.519 -1.402 1.00 87.12 214 LYS A C 1
ATOM 1628 O O . LYS A 1 214 ? -12.142 -0.159 -0.720 1.00 87.12 214 LYS A O 1
ATOM 1633 N N . SER A 1 215 ? -10.062 0.586 -1.192 1.00 92.31 215 SER A N 1
ATOM 1634 C CA . SER A 1 215 ? -9.359 -0.216 -0.200 1.00 92.31 215 SER A CA 1
ATOM 1635 C C . SER A 1 215 ? -8.184 0.536 0.410 1.00 92.31 215 SER A C 1
ATOM 1637 O O . SER A 1 215 ? -7.524 1.339 -0.253 1.00 92.31 215 SER A O 1
ATOM 1639 N N . GLY A 1 216 ? -7.903 0.232 1.668 1.00 94.06 216 GLY A N 1
ATOM 1640 C CA . GLY A 1 216 ? -6.651 0.567 2.331 1.00 94.06 216 GLY A CA 1
ATOM 1641 C C . GLY A 1 216 ? -5.747 -0.652 2.337 1.00 94.06 216 GLY A C 1
ATOM 1642 O O . GLY A 1 216 ? -6.229 -1.753 2.585 1.00 94.06 216 GLY A O 1
ATOM 1643 N N . ILE A 1 217 ? -4.463 -0.478 2.058 1.00 95.62 217 ILE A N 1
ATOM 1644 C CA . ILE A 1 217 ? -3.508 -1.584 2.033 1.00 95.62 217 ILE A CA 1
ATOM 1645 C C . ILE A 1 217 ? -2.410 -1.276 3.038 1.00 95.62 217 ILE A C 1
ATOM 1647 O O . ILE A 1 217 ? -1.700 -0.281 2.902 1.00 95.62 217 ILE A O 1
ATOM 1651 N N . VAL A 1 218 ? -2.297 -2.124 4.056 1.00 95.62 218 VAL A N 1
ATOM 1652 C CA . VAL A 1 218 ? -1.210 -2.076 5.033 1.00 95.62 218 VAL A CA 1
ATOM 1653 C C . VAL A 1 218 ? -0.139 -3.048 4.567 1.00 95.62 218 VAL A C 1
ATOM 1655 O O . VAL A 1 218 ? -0.410 -4.231 4.398 1.00 95.62 218 VAL A O 1
ATOM 1658 N N . LEU A 1 219 ? 1.067 -2.551 4.338 1.00 94.75 219 LEU A N 1
ATOM 1659 C CA . LEU A 1 219 ? 2.220 -3.351 3.949 1.00 94.75 219 LEU A CA 1
ATOM 1660 C C . LEU A 1 219 ? 3.065 -3.593 5.191 1.00 94.75 219 LEU A C 1
ATOM 1662 O O . LEU A 1 219 ? 3.455 -2.632 5.856 1.00 94.75 219 LEU A O 1
ATOM 1666 N N . VAL A 1 220 ? 3.342 -4.856 5.491 1.00 93.88 220 VAL A N 1
ATOM 1667 C CA . VAL A 1 220 ? 4.176 -5.268 6.626 1.00 93.88 220 VAL A CA 1
ATOM 1668 C C . VAL A 1 220 ? 5.214 -6.277 6.168 1.00 93.88 220 VAL A C 1
ATOM 1670 O O . VAL A 1 220 ? 5.004 -6.982 5.184 1.00 93.88 220 VAL A O 1
ATOM 1673 N N . HIS A 1 221 ? 6.324 -6.387 6.886 1.00 92.06 221 HIS A N 1
ATOM 1674 C CA . HIS A 1 221 ? 7.242 -7.499 6.664 1.00 92.06 221 HIS A CA 1
ATOM 1675 C C . HIS A 1 221 ? 6.624 -8.821 7.117 1.00 92.06 221 HIS A C 1
ATOM 1677 O O . HIS A 1 221 ? 5.864 -8.866 8.084 1.00 92.06 221 HIS A O 1
ATOM 1683 N N . GLU A 1 222 ? 7.034 -9.919 6.482 1.00 90.44 222 GLU A N 1
ATOM 1684 C CA . GLU A 1 222 ? 6.598 -11.274 6.845 1.00 90.44 222 GLU A CA 1
ATOM 1685 C C . GLU A 1 222 ? 6.767 -11.584 8.342 1.00 90.44 222 GLU A C 1
ATOM 1687 O O . GLU A 1 222 ? 5.865 -12.130 8.974 1.00 90.44 222 GLU A O 1
ATOM 1692 N N . LYS A 1 223 ? 7.881 -11.145 8.942 1.00 89.75 223 LYS A N 1
ATOM 1693 C CA . LYS A 1 223 ? 8.172 -11.316 10.378 1.00 89.75 223 LYS A CA 1
ATOM 1694 C C . LYS A 1 223 ? 7.146 -10.646 11.308 1.00 89.75 223 LYS A C 1
ATOM 1696 O O . LYS A 1 223 ? 6.998 -11.076 12.448 1.00 89.75 223 LYS A O 1
ATOM 1701 N N . ASP A 1 224 ? 6.475 -9.597 10.834 1.00 90.81 224 ASP A N 1
ATOM 1702 C CA . ASP A 1 224 ? 5.544 -8.773 11.611 1.00 90.81 224 ASP A CA 1
ATOM 1703 C C . ASP A 1 224 ? 4.074 -9.092 11.283 1.00 90.81 224 ASP A C 1
ATOM 1705 O O . ASP A 1 224 ? 3.169 -8.560 11.931 1.00 90.81 224 ASP A O 1
ATOM 1709 N N . LEU A 1 225 ? 3.821 -9.993 10.322 1.00 91.94 225 LEU A N 1
ATOM 1710 C CA . LEU A 1 225 ? 2.485 -10.321 9.820 1.00 91.94 225 LEU A CA 1
ATOM 1711 C C . LEU A 1 225 ? 1.531 -10.776 10.930 1.00 91.94 225 LEU A C 1
ATOM 1713 O O . LEU A 1 225 ? 0.440 -10.226 11.054 1.00 91.94 225 LEU A O 1
ATOM 1717 N N . GLU A 1 226 ? 1.930 -11.747 11.754 1.00 90.94 226 GLU A N 1
ATOM 1718 C CA . GLU A 1 226 ? 1.049 -12.288 12.801 1.00 90.94 226 GLU A CA 1
ATOM 1719 C C . GLU A 1 226 ? 0.673 -11.211 13.827 1.00 90.94 226 GLU A C 1
ATOM 1721 O O . GLU A 1 226 ? -0.494 -11.064 14.190 1.00 90.94 226 GLU A O 1
ATOM 1726 N N . THR A 1 227 ? 1.649 -10.389 14.227 1.00 90.12 227 THR A N 1
ATOM 1727 C CA . THR A 1 227 ? 1.419 -9.275 15.159 1.00 90.12 227 THR A CA 1
ATOM 1728 C C . THR A 1 227 ? 0.462 -8.253 14.548 1.00 90.12 227 THR A C 1
ATOM 1730 O O . THR A 1 227 ? -0.481 -7.809 15.207 1.00 90.12 227 THR A O 1
ATOM 1733 N N . ALA A 1 228 ? 0.666 -7.904 13.273 1.00 92.50 228 ALA A N 1
ATOM 1734 C CA . ALA A 1 228 ? -0.197 -6.973 12.559 1.00 92.50 228 ALA A CA 1
ATOM 1735 C C . ALA A 1 228 ? -1.634 -7.497 12.464 1.00 92.50 228 ALA A C 1
ATOM 1737 O O . ALA A 1 228 ? -2.582 -6.762 12.730 1.00 92.50 228 ALA A O 1
ATOM 1738 N N . LEU A 1 229 ? -1.811 -8.778 12.142 1.00 92.19 229 LEU A N 1
ATOM 1739 C CA . LEU A 1 229 ? -3.131 -9.394 12.061 1.00 92.19 229 LEU A CA 1
ATOM 1740 C C . LEU A 1 229 ? -3.832 -9.403 13.403 1.00 92.19 229 LEU A C 1
ATOM 1742 O O . LEU A 1 229 ? -5.002 -9.041 13.459 1.00 92.19 229 LEU A O 1
ATOM 1746 N N . GLN A 1 230 ? -3.127 -9.775 14.470 1.00 90.06 230 GLN A N 1
ATOM 1747 C CA . GLN A 1 230 ? -3.679 -9.793 15.816 1.00 90.06 230 GLN A CA 1
ATOM 1748 C C . GLN A 1 230 ? -4.142 -8.393 16.244 1.00 90.06 230 GLN A C 1
ATOM 1750 O O . GLN A 1 230 ? -5.259 -8.245 16.732 1.00 90.06 230 GLN A O 1
ATOM 1755 N N . ALA A 1 231 ? -3.346 -7.359 15.961 1.00 89.62 231 ALA A N 1
ATOM 1756 C CA . ALA A 1 231 ? -3.705 -5.966 16.224 1.00 89.62 231 ALA A CA 1
ATOM 1757 C C . ALA A 1 231 ? -4.887 -5.466 15.369 1.00 89.62 231 ALA A C 1
ATOM 1759 O O . ALA A 1 231 ? -5.661 -4.615 15.811 1.00 89.62 231 ALA A O 1
ATOM 1760 N N . LEU A 1 232 ? -5.038 -5.978 14.145 1.00 91.25 232 LEU A N 1
ATOM 1761 C CA . LEU A 1 232 ? -6.109 -5.603 13.217 1.00 91.25 232 LEU A CA 1
ATOM 1762 C C . LEU A 1 232 ? -7.395 -6.419 13.391 1.00 91.25 232 LEU A C 1
ATOM 1764 O O . LEU A 1 232 ? -8.376 -6.130 12.702 1.00 91.25 232 LEU A O 1
ATOM 1768 N N . ARG A 1 233 ? -7.436 -7.404 14.299 1.00 86.38 233 ARG A N 1
ATOM 1769 C CA . ARG A 1 233 ? -8.675 -8.130 14.607 1.00 86.38 233 ARG A CA 1
ATOM 1770 C C . ARG A 1 233 ? -9.739 -7.145 15.101 1.00 86.38 233 ARG A C 1
ATOM 1772 O O . ARG A 1 233 ? -9.518 -6.315 15.988 1.00 86.38 233 ARG A O 1
ATOM 1779 N N . LEU A 1 234 ? -10.897 -7.228 14.461 1.00 71.19 234 LEU A N 1
ATOM 1780 C CA . LEU A 1 234 ? -12.105 -6.482 14.787 1.00 71.19 234 LEU A CA 1
ATOM 1781 C C . LEU A 1 234 ? -12.975 -7.432 15.620 1.00 71.19 234 LEU A C 1
ATOM 1783 O O . LEU A 1 234 ? -13.266 -8.533 15.148 1.00 71.19 234 LEU A O 1
ATOM 1787 N N . GLY A 1 235 ? -13.331 -7.046 16.847 1.00 57.59 235 GLY A N 1
ATOM 1788 C CA . GLY A 1 235 ? -14.289 -7.799 17.663 1.00 57.59 235 GLY A CA 1
ATOM 1789 C C . GLY A 1 235 ? -13.814 -8.610 18.879 1.00 57.59 235 GLY A C 1
ATOM 1790 O O . GLY A 1 235 ? -14.690 -9.180 19.514 1.00 57.59 235 GLY A O 1
ATOM 1791 N N . GLU A 1 236 ? -12.538 -8.647 19.285 1.00 51.03 236 GLU A N 1
ATOM 1792 C CA . GLU A 1 236 ? -12.154 -9.220 20.598 1.00 51.03 236 GLU A CA 1
ATOM 1793 C C . GLU A 1 236 ? -11.058 -8.368 21.281 1.00 51.03 236 GLU A C 1
ATOM 1795 O O . GLU A 1 236 ? -10.062 -8.000 20.660 1.00 51.03 236 GLU A O 1
ATOM 1800 N N . ASP A 1 237 ? -11.309 -8.024 22.549 1.00 43.81 237 ASP A N 1
ATOM 1801 C CA . ASP A 1 237 ? -10.488 -7.311 23.543 1.00 43.81 237 ASP A CA 1
ATOM 1802 C C . ASP A 1 237 ? -10.159 -5.815 23.362 1.00 43.81 237 ASP A C 1
ATOM 1804 O O . ASP A 1 237 ? -9.100 -5.384 22.905 1.00 43.81 237 ASP A O 1
ATOM 1808 N N . GLY A 1 238 ? -11.081 -5.007 23.896 1.00 38.84 238 GLY A N 1
ATOM 1809 C CA . GLY A 1 238 ? -10.803 -3.714 24.527 1.00 38.84 238 GLY A CA 1
ATOM 1810 C C . GLY A 1 238 ? -11.383 -3.610 25.947 1.00 38.84 238 GLY A C 1
ATOM 1811 O O . GLY A 1 238 ? -11.533 -2.503 26.456 1.00 38.84 238 GLY A O 1
ATOM 1812 N N . ALA A 1 239 ? -11.736 -4.736 26.582 1.00 32.38 239 ALA A N 1
ATOM 1813 C CA . ALA A 1 239 ? -12.047 -4.778 28.007 1.00 32.38 239 ALA A CA 1
ATOM 1814 C C . ALA A 1 239 ? -10.731 -4.843 28.791 1.00 32.38 239 ALA A C 1
ATOM 1816 O O . ALA A 1 239 ? -10.289 -5.901 29.226 1.00 32.38 239 ALA A O 1
ATOM 1817 N N . ILE A 1 240 ? -10.088 -3.690 28.954 1.00 41.72 240 ILE A N 1
ATOM 1818 C CA . ILE A 1 240 ? -9.225 -3.493 30.116 1.00 41.72 240 ILE A CA 1
ATOM 1819 C C . ILE A 1 240 ? -10.196 -3.178 31.260 1.00 41.72 240 ILE A C 1
ATOM 1821 O O . ILE A 1 240 ? -10.612 -2.032 31.426 1.00 41.72 240 ILE A O 1
ATOM 1825 N N . GLU A 1 241 ? -10.659 -4.217 31.959 1.00 27.98 241 GLU A N 1
ATOM 1826 C CA . GLU A 1 241 ? -11.262 -4.047 33.286 1.00 27.98 241 GLU A CA 1
ATOM 1827 C C . GLU A 1 241 ? -10.163 -3.673 34.309 1.00 27.98 241 GLU A C 1
ATOM 1829 O O . GLU A 1 241 ? -8.989 -3.959 34.059 1.00 27.98 241 GLU A O 1
ATOM 1834 N N . PRO A 1 242 ? -10.534 -2.958 35.387 1.00 36.56 242 PRO A N 1
ATOM 1835 C CA . PRO A 1 242 ? -9.733 -1.916 36.047 1.00 36.56 242 PRO A CA 1
ATOM 1836 C C . PRO A 1 242 ? -8.465 -2.366 36.781 1.00 36.56 242 PRO A C 1
ATOM 1838 O O . PRO A 1 242 ? -8.442 -3.484 37.342 1.00 36.56 242 PRO A O 1
#